Protein AF-A0A8S9DXD3-F1 (afdb_monomer_lite)

Structure (mmCIF, N/CA/C/O backbone):
data_AF-A0A8S9DXD3-F1
#
_entry.id   AF-A0A8S9DXD3-F1
#
loop_
_atom_site.group_PDB
_atom_site.id
_atom_site.type_symbol
_atom_site.label_atom_id
_atom_site.label_alt_id
_atom_site.label_comp_id
_atom_site.label_asym_id
_atom_site.label_entity_id
_atom_site.label_seq_id
_atom_site.pdbx_PDB_ins_code
_atom_site.Cartn_x
_atom_site.Cartn_y
_atom_site.Cartn_z
_atom_site.occupancy
_atom_site.B_iso_or_equiv
_atom_site.auth_seq_id
_atom_site.auth_comp_id
_atom_site.auth_asym_id
_atom_site.auth_atom_id
_atom_site.pdbx_PDB_model_num
ATOM 1 N N . MET A 1 1 ? 7.524 -15.048 92.261 1.00 51.75 1 MET A N 1
ATOM 2 C CA . MET A 1 1 ? 7.148 -14.151 91.149 1.00 51.75 1 MET A CA 1
ATOM 3 C C . MET A 1 1 ? 7.762 -14.707 89.877 1.00 51.75 1 MET A C 1
ATOM 5 O O . MET A 1 1 ? 8.975 -14.669 89.745 1.00 51.75 1 MET A O 1
ATOM 9 N N . GLN A 1 2 ? 6.958 -15.315 89.004 1.00 45.78 2 GLN A N 1
ATOM 10 C CA . GLN A 1 2 ? 7.392 -15.750 87.673 1.00 45.78 2 GLN A CA 1
ATOM 11 C C . GLN A 1 2 ? 6.559 -14.983 86.640 1.00 45.78 2 GLN A C 1
ATOM 13 O O . GLN A 1 2 ? 5.336 -15.120 86.670 1.00 45.78 2 GLN A O 1
ATOM 18 N N . PRO A 1 3 ? 7.174 -14.198 85.741 1.00 54.78 3 PRO A N 1
ATOM 19 C CA . PRO A 1 3 ? 6.483 -13.656 84.588 1.00 54.78 3 PRO A CA 1
ATOM 20 C C . PRO A 1 3 ? 6.493 -14.740 83.504 1.00 54.78 3 PRO A C 1
ATOM 22 O O . PRO A 1 3 ? 7.504 -14.990 82.855 1.00 54.78 3 PRO A O 1
ATOM 25 N N . LYS A 1 4 ? 5.380 -15.454 83.354 1.00 55.44 4 LYS A N 1
ATOM 26 C CA . LYS A 1 4 ? 5.141 -16.376 82.238 1.00 55.44 4 LYS A CA 1
ATOM 27 C C . LYS A 1 4 ? 3.816 -15.979 81.605 1.00 55.44 4 LYS A C 1
ATOM 29 O O . LYS A 1 4 ? 2.784 -16.487 82.018 1.00 55.44 4 LYS A O 1
ATOM 34 N N . ASN A 1 5 ? 3.852 -15.024 80.676 1.00 56.75 5 ASN A N 1
ATOM 35 C CA . ASN A 1 5 ? 2.834 -14.940 79.621 1.00 56.75 5 ASN A CA 1
ATOM 36 C C . ASN A 1 5 ? 3.182 -13.992 78.462 1.00 56.75 5 ASN A C 1
ATOM 38 O O . ASN A 1 5 ? 2.633 -14.166 77.387 1.00 56.75 5 ASN A O 1
ATOM 42 N N . GLU A 1 6 ? 4.140 -13.070 78.598 1.00 57.06 6 GLU A N 1
ATOM 43 C CA . GLU A 1 6 ? 4.429 -12.098 77.520 1.00 57.06 6 GLU A CA 1
ATOM 44 C C . GLU A 1 6 ? 5.119 -12.684 76.271 1.00 57.06 6 GLU A C 1
ATOM 46 O O . GLU A 1 6 ? 5.098 -12.070 75.205 1.00 57.06 6 GLU A O 1
ATOM 51 N N . GLN A 1 7 ? 5.730 -13.872 76.351 1.00 55.69 7 GLN A N 1
ATOM 52 C CA . GLN A 1 7 ? 6.388 -14.477 75.183 1.00 55.69 7 GLN A CA 1
ATOM 53 C C . GLN A 1 7 ? 5.406 -15.093 74.177 1.00 55.69 7 GLN A C 1
ATOM 55 O O . GLN A 1 7 ? 5.729 -15.151 72.994 1.00 55.69 7 GLN A O 1
ATOM 60 N N . ASN A 1 8 ? 4.214 -15.510 74.614 1.00 56.44 8 ASN A N 1
ATOM 61 C CA . ASN A 1 8 ? 3.270 -16.230 73.755 1.00 56.44 8 ASN A CA 1
ATOM 62 C C . ASN A 1 8 ? 2.469 -15.271 72.850 1.00 56.44 8 ASN A C 1
ATOM 64 O O . ASN A 1 8 ? 2.203 -15.574 71.690 1.00 56.44 8 ASN A O 1
ATOM 68 N N . ASP A 1 9 ? 2.173 -14.064 73.339 1.00 58.53 9 ASP A N 1
ATOM 69 C CA . ASP A 1 9 ? 1.383 -13.069 72.599 1.00 58.53 9 ASP A CA 1
ATOM 70 C C . ASP A 1 9 ? 2.174 -12.419 71.444 1.00 58.53 9 ASP A C 1
ATOM 72 O O . ASP A 1 9 ? 1.601 -11.994 70.436 1.00 58.53 9 ASP A O 1
ATOM 76 N N . ASN A 1 10 ? 3.507 -12.382 71.549 1.00 59.25 10 ASN A N 1
ATOM 77 C CA . ASN A 1 10 ? 4.386 -11.838 70.510 1.00 59.25 10 ASN A CA 1
ATOM 78 C C . ASN A 1 10 ? 4.570 -12.795 69.318 1.00 59.25 10 ASN A C 1
ATOM 80 O O . ASN A 1 10 ? 4.656 -12.338 68.176 1.00 59.25 10 ASN A O 1
ATOM 84 N N . GLU A 1 11 ? 4.584 -14.113 69.546 1.00 60.53 11 GLU A N 1
ATOM 85 C CA . GLU A 1 11 ? 4.647 -15.105 68.460 1.00 60.53 11 GLU A CA 1
ATOM 86 C C . GLU A 1 11 ? 3.338 -15.170 67.662 1.00 60.53 11 GLU A C 1
ATOM 88 O O . GLU A 1 11 ? 3.366 -15.217 66.428 1.00 60.53 11 GLU A O 1
ATOM 93 N N . VAL A 1 12 ? 2.189 -15.087 68.343 1.00 61.25 12 VAL A N 1
ATOM 94 C CA . VAL A 1 12 ? 0.868 -15.100 67.693 1.00 61.25 12 VAL A CA 1
ATOM 95 C C . VAL A 1 12 ? 0.680 -13.862 66.805 1.00 61.25 12 VAL A C 1
ATOM 97 O O . VAL A 1 12 ? 0.290 -13.989 65.642 1.00 61.25 12 VAL A O 1
ATOM 100 N N . ASN A 1 13 ? 1.055 -12.672 67.287 1.00 62.19 13 ASN A N 1
ATOM 101 C CA . ASN A 1 13 ? 0.988 -11.436 66.495 1.00 62.19 13 ASN A CA 1
ATOM 102 C C . ASN A 1 13 ? 1.958 -11.422 65.299 1.00 62.19 13 ASN A C 1
ATOM 104 O O . ASN A 1 13 ? 1.650 -10.858 64.246 1.00 62.19 13 ASN A O 1
ATOM 108 N N . ALA A 1 14 ? 3.128 -12.059 65.411 1.00 66.31 14 ALA A N 1
ATOM 109 C CA . ALA A 1 14 ? 4.066 -12.174 64.293 1.00 66.31 14 ALA A CA 1
ATOM 110 C C . ALA A 1 14 ? 3.542 -13.096 63.172 1.00 66.31 14 ALA A C 1
ATOM 112 O O . ALA A 1 14 ? 3.780 -12.822 61.991 1.00 66.31 14 ALA A O 1
ATOM 113 N N . GLY A 1 15 ? 2.812 -14.162 63.523 1.00 68.56 15 GLY A N 1
ATOM 114 C CA . GLY A 1 15 ? 2.179 -15.076 62.567 1.00 68.56 15 GLY A CA 1
ATOM 115 C C . GLY A 1 15 ? 1.041 -14.428 61.773 1.00 68.56 15 GLY A C 1
ATOM 116 O O . GLY A 1 15 ? 0.997 -14.556 60.547 1.00 68.56 15 GLY A O 1
ATOM 117 N N . ILE A 1 16 ? 0.178 -13.663 62.451 1.00 73.81 16 ILE A N 1
ATOM 118 C CA . ILE A 1 16 ? -0.952 -12.946 61.832 1.00 73.81 16 ILE A CA 1
ATOM 119 C C . ILE A 1 16 ? -0.445 -11.923 60.799 1.00 73.81 16 ILE A C 1
ATOM 121 O O . ILE A 1 16 ? -0.876 -11.943 59.646 1.00 73.81 16 ILE A O 1
ATOM 125 N N . ASN A 1 17 ? 0.590 -11.148 61.144 1.00 82.88 17 ASN A N 1
ATOM 126 C CA . ASN A 1 17 ? 1.221 -10.177 60.239 1.00 82.88 17 ASN A CA 1
ATOM 127 C C . ASN A 1 17 ? 1.833 -10.798 58.966 1.00 82.88 17 ASN A C 1
ATOM 129 O O . ASN A 1 17 ? 1.987 -10.117 57.949 1.00 82.88 17 ASN A O 1
ATOM 133 N N . ARG A 1 18 ? 2.240 -12.076 58.998 1.00 85.38 18 ARG A N 1
ATOM 134 C CA . ARG A 1 18 ? 2.764 -12.773 57.808 1.00 85.38 18 ARG A CA 1
ATOM 135 C C . ARG A 1 18 ? 1.642 -13.209 56.874 1.00 85.38 18 ARG A C 1
ATOM 137 O O . ARG A 1 18 ? 1.774 -13.028 55.666 1.00 85.38 18 ARG A O 1
ATOM 144 N N . ILE A 1 19 ? 0.550 -13.744 57.420 1.00 91.00 19 ILE A N 1
ATOM 145 C CA . ILE A 1 19 ? -0.610 -14.183 56.633 1.00 91.00 19 ILE A CA 1
ATOM 146 C C . ILE A 1 19 ? -1.273 -12.980 55.952 1.00 91.00 19 ILE A C 1
ATOM 148 O O . ILE A 1 19 ? -1.542 -13.039 54.755 1.00 91.00 19 ILE A O 1
ATOM 152 N N . GLU A 1 20 ? -1.444 -11.863 56.663 1.00 91.31 20 GLU A N 1
ATOM 153 C CA . GLU A 1 20 ? -2.006 -10.629 56.097 1.00 91.31 20 GLU A CA 1
ATOM 154 C C . GLU A 1 20 ? -1.190 -10.097 54.914 1.00 91.31 20 GLU A C 1
ATOM 156 O O . GLU A 1 20 ? -1.753 -9.753 53.876 1.00 91.31 20 GLU A O 1
ATOM 161 N N . LYS A 1 21 ? 0.145 -10.090 55.016 1.00 91.12 21 LYS A N 1
ATOM 162 C CA . LYS A 1 21 ? 1.022 -9.656 53.916 1.00 91.12 21 LYS A CA 1
ATOM 163 C C . LYS A 1 21 ? 0.943 -10.579 52.703 1.00 91.12 21 LYS A C 1
ATOM 165 O O . LYS A 1 21 ? 0.962 -10.090 51.576 1.00 91.12 21 LYS A O 1
ATOM 170 N N . VAL A 1 22 ? 0.843 -11.892 52.919 1.00 94.50 22 VAL A N 1
ATOM 171 C CA . VAL A 1 22 ? 0.665 -12.868 51.831 1.00 94.50 22 VAL A CA 1
ATOM 172 C C . VAL A 1 22 ? -0.690 -12.676 51.153 1.00 94.50 22 VAL A C 1
ATOM 174 O O . VAL A 1 22 ? -0.750 -12.648 49.928 1.00 94.50 22 VAL A O 1
ATOM 177 N N . LEU A 1 23 ? -1.763 -12.480 51.923 1.00 95.06 23 LEU A N 1
ATOM 178 C CA . LEU A 1 23 ? -3.097 -12.209 51.381 1.00 95.06 23 LEU A CA 1
ATOM 179 C C . LEU A 1 23 ? -3.137 -10.894 50.598 1.00 95.06 23 LEU A C 1
ATOM 181 O O . LEU A 1 23 ? -3.677 -10.868 49.495 1.00 95.06 23 LEU A O 1
ATOM 185 N N . LEU A 1 24 ? -2.519 -9.829 51.116 1.00 95.50 24 LEU A N 1
ATOM 186 C CA . LEU A 1 24 ? -2.420 -8.549 50.414 1.00 95.50 24 LEU A CA 1
ATOM 187 C C . LEU A 1 24 ? -1.640 -8.694 49.102 1.00 95.50 24 LEU A C 1
ATOM 189 O O . LEU A 1 24 ? -2.078 -8.198 48.069 1.00 95.50 24 LEU A O 1
ATOM 193 N N . PHE A 1 25 ? -0.512 -9.409 49.125 1.00 96.62 25 PHE A N 1
ATOM 194 C CA . PHE A 1 25 ? 0.269 -9.687 47.923 1.00 96.62 25 PHE A CA 1
ATOM 195 C C . PHE A 1 25 ? -0.541 -10.476 46.886 1.00 96.62 25 PHE A C 1
ATOM 197 O O . PHE A 1 25 ? -0.577 -10.091 45.719 1.00 96.62 25 PHE A O 1
ATOM 204 N N . LEU A 1 26 ? -1.230 -11.542 47.308 1.00 96.94 26 LEU A N 1
ATOM 205 C CA . LEU A 1 26 ? -2.090 -12.338 46.429 1.00 96.94 26 LEU A CA 1
ATOM 206 C C . LEU A 1 26 ? -3.239 -11.507 45.851 1.00 96.94 26 LEU A C 1
ATOM 208 O O . LEU A 1 26 ? -3.561 -11.659 44.677 1.00 96.94 26 LEU A O 1
ATOM 212 N N . LEU A 1 27 ? -3.825 -10.604 46.638 1.00 97.06 27 LEU A N 1
ATOM 213 C CA . LEU A 1 27 ? -4.900 -9.724 46.189 1.00 97.06 27 LEU A CA 1
ATOM 214 C C . LEU A 1 27 ? -4.410 -8.704 45.153 1.00 97.06 27 LEU A C 1
ATOM 216 O O . LEU A 1 27 ? -5.071 -8.504 44.136 1.00 97.06 27 LEU A O 1
ATOM 220 N N . VAL A 1 28 ? -3.232 -8.109 45.362 1.00 97.19 28 VAL A N 1
ATOM 221 C CA . VAL A 1 28 ? -2.596 -7.214 44.380 1.00 97.19 28 VAL A CA 1
ATOM 222 C C . VAL A 1 28 ? -2.246 -7.968 43.098 1.00 97.19 28 VAL A C 1
ATOM 224 O O . VAL A 1 28 ? -2.512 -7.474 42.004 1.00 97.19 28 VAL A O 1
ATOM 227 N N . LEU A 1 29 ? -1.697 -9.180 43.218 1.00 97.38 29 LEU A N 1
ATOM 228 C CA . LEU A 1 29 ? -1.381 -10.025 42.070 1.00 97.38 29 LEU A CA 1
ATOM 229 C C . LEU A 1 29 ? -2.645 -10.378 41.277 1.00 97.38 29 LEU A C 1
ATOM 231 O O . LEU A 1 29 ? -2.656 -10.250 40.056 1.00 97.38 29 LEU A O 1
ATOM 235 N N . LEU A 1 30 ? -3.721 -10.769 41.965 1.00 97.00 30 LEU A N 1
ATOM 236 C CA . LEU A 1 30 ? -5.008 -11.070 41.344 1.00 97.00 30 LEU A CA 1
ATOM 237 C C . LEU A 1 30 ? -5.571 -9.843 40.616 1.00 97.00 30 LEU A C 1
ATOM 239 O O . LEU A 1 30 ? -6.007 -9.965 39.475 1.00 97.00 30 LEU A O 1
ATOM 243 N N . ALA A 1 31 ? -5.522 -8.662 41.239 1.00 96.44 31 ALA A N 1
ATOM 244 C CA . ALA A 1 31 ? -5.975 -7.417 40.624 1.00 96.44 31 ALA A CA 1
ATOM 245 C C . ALA A 1 31 ? -5.172 -7.070 39.357 1.00 96.44 31 ALA A C 1
ATOM 247 O O . ALA A 1 31 ? -5.759 -6.668 38.355 1.00 96.44 31 ALA A O 1
ATOM 248 N N . LEU A 1 32 ? -3.852 -7.280 39.370 1.00 97.12 32 LEU A N 1
ATOM 249 C CA . LEU A 1 32 ? -2.985 -7.102 38.200 1.00 97.12 32 LEU A CA 1
ATOM 250 C C . LEU A 1 32 ? -3.330 -8.075 37.071 1.00 97.12 32 LEU A C 1
ATOM 252 O O . LEU A 1 32 ? -3.452 -7.657 35.923 1.00 97.12 32 LEU A O 1
ATOM 256 N N . VAL A 1 33 ? -3.522 -9.357 37.389 1.00 96.88 33 VAL A N 1
ATOM 257 C CA . VAL A 1 33 ? -3.938 -10.361 36.399 1.00 96.88 33 VAL A CA 1
ATOM 258 C C . VAL A 1 33 ? -5.287 -9.979 35.796 1.00 96.88 33 VAL A C 1
ATOM 260 O O . VAL A 1 33 ? -5.446 -10.015 34.579 1.00 96.88 33 VAL A O 1
ATOM 263 N N . LEU A 1 34 ? -6.239 -9.554 36.625 1.00 96.06 34 LEU A N 1
ATOM 264 C CA . LEU A 1 34 ? -7.568 -9.154 36.172 1.00 96.06 34 LEU A CA 1
ATOM 265 C C . LEU A 1 34 ? -7.508 -7.906 35.279 1.00 96.06 34 LEU A C 1
ATOM 267 O O . LEU A 1 34 ? -8.173 -7.864 34.248 1.00 96.06 34 LEU A O 1
ATOM 271 N N . LEU A 1 35 ? -6.651 -6.935 35.610 1.00 94.62 35 LEU A N 1
ATOM 272 C CA . LEU A 1 35 ? -6.386 -5.765 34.770 1.00 94.62 35 LEU A CA 1
ATOM 273 C C . LEU A 1 35 ? -5.791 -6.163 33.411 1.00 94.62 35 LEU A C 1
ATOM 275 O O . LEU A 1 35 ? -6.249 -5.672 32.382 1.00 94.62 35 LEU A O 1
ATOM 279 N N . ILE A 1 36 ? -4.813 -7.073 33.390 1.00 93.75 36 ILE A N 1
ATOM 280 C CA . ILE A 1 36 ? -4.207 -7.579 32.149 1.00 93.75 36 ILE A CA 1
ATOM 281 C C . ILE A 1 36 ? -5.256 -8.285 31.286 1.00 93.75 36 ILE A C 1
ATOM 283 O O . ILE A 1 36 ? -5.318 -8.038 30.084 1.00 93.75 36 ILE A O 1
ATOM 287 N N . VAL A 1 37 ? -6.110 -9.119 31.886 1.00 93.00 37 VAL A N 1
ATOM 288 C CA . VAL A 1 37 ? -7.200 -9.800 31.171 1.00 93.00 37 VAL A CA 1
ATOM 289 C C . VAL A 1 37 ? -8.189 -8.786 30.596 1.00 93.00 37 VAL A C 1
ATOM 291 O O . VAL A 1 37 ? -8.553 -8.907 29.431 1.00 93.00 37 VAL A O 1
ATOM 294 N N . ILE A 1 38 ? -8.578 -7.755 31.357 1.00 91.38 38 ILE A N 1
ATOM 295 C CA . ILE A 1 38 ? -9.456 -6.685 30.859 1.00 91.38 38 ILE A CA 1
ATOM 296 C C . ILE A 1 38 ? -8.809 -5.951 29.681 1.00 91.38 38 ILE A C 1
ATOM 298 O O . ILE A 1 38 ? -9.480 -5.736 28.673 1.00 91.38 38 ILE A O 1
ATOM 302 N N . ILE A 1 39 ? -7.525 -5.594 29.774 1.00 88.06 39 ILE A N 1
ATOM 303 C CA . ILE A 1 39 ? -6.802 -4.933 28.677 1.00 88.06 39 ILE A CA 1
ATOM 304 C C . ILE A 1 39 ? -6.768 -5.836 27.443 1.00 88.06 39 ILE A C 1
ATOM 306 O O . ILE A 1 39 ? -7.061 -5.375 26.347 1.00 88.06 39 ILE A O 1
ATOM 310 N N . PHE A 1 40 ? -6.467 -7.124 27.615 1.00 87.44 40 PHE A N 1
ATOM 311 C CA . PHE A 1 40 ? -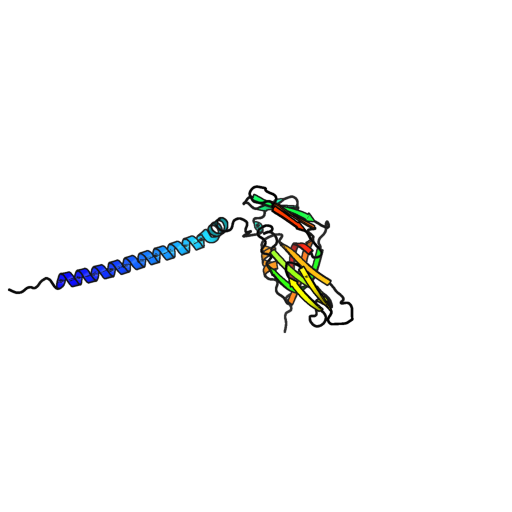6.399 -8.075 26.510 1.00 87.44 40 PHE A CA 1
ATOM 312 C C . PHE A 1 40 ? -7.766 -8.287 25.845 1.00 87.44 40 PHE A C 1
ATOM 314 O O . PHE A 1 40 ? -7.868 -8.263 24.622 1.00 87.44 40 PHE A O 1
ATOM 321 N N . MET A 1 41 ? -8.831 -8.432 26.639 1.00 83.38 41 MET A N 1
ATOM 322 C CA . MET A 1 41 ? -10.196 -8.610 26.134 1.00 83.38 41 MET A CA 1
ATOM 323 C C . MET A 1 41 ? -10.739 -7.370 25.421 1.00 83.38 41 MET A C 1
ATOM 325 O O . MET A 1 41 ? -11.522 -7.502 24.487 1.00 83.38 41 MET A O 1
ATOM 329 N N . ASN A 1 42 ? -10.339 -6.174 25.856 1.00 84.19 42 ASN A N 1
ATOM 330 C CA . ASN A 1 42 ? -10.829 -4.906 25.312 1.00 84.19 42 ASN A CA 1
ATOM 331 C C . ASN A 1 42 ? -9.786 -4.197 24.438 1.00 84.19 42 ASN A C 1
ATOM 333 O O . ASN A 1 42 ? -9.919 -3.000 24.187 1.00 84.19 42 ASN A O 1
ATOM 337 N N . ASN A 1 43 ? -8.754 -4.910 23.978 1.00 80.06 43 ASN A N 1
ATOM 338 C CA . ASN A 1 43 ? -7.607 -4.322 23.287 1.00 80.06 43 ASN A CA 1
ATOM 339 C C . ASN A 1 43 ? -8.035 -3.471 22.081 1.00 80.06 43 ASN A C 1
ATOM 341 O O . ASN A 1 43 ? -7.612 -2.327 21.956 1.00 80.06 43 ASN A O 1
ATOM 345 N N . GLU A 1 44 ? -8.957 -3.976 21.260 1.00 71.56 44 GLU A N 1
ATOM 346 C CA . GLU A 1 44 ? -9.493 -3.252 20.098 1.00 71.56 44 GLU A CA 1
ATOM 347 C C . GLU A 1 44 ? -10.201 -1.945 20.490 1.00 71.56 44 GLU A C 1
ATOM 349 O O . GLU A 1 44 ? -9.953 -0.894 19.901 1.00 71.56 44 GLU A O 1
ATOM 354 N N . GLN A 1 45 ? -11.045 -1.966 21.527 1.00 74.00 45 GLN A N 1
ATOM 355 C CA . GLN A 1 45 ? -11.768 -0.770 21.983 1.00 74.00 45 GLN A CA 1
ATOM 356 C C . GLN A 1 45 ? -10.828 0.260 22.626 1.00 74.00 45 GLN A C 1
ATOM 358 O O . GLN A 1 45 ? -10.960 1.465 22.394 1.00 74.00 45 GLN A O 1
ATOM 363 N N . ILE A 1 46 ? -9.853 -0.210 23.411 1.00 73.06 46 ILE A N 1
ATOM 364 C CA . ILE A 1 46 ? -8.833 0.638 24.035 1.00 73.06 46 ILE A CA 1
ATOM 365 C C . ILE A 1 46 ? -7.981 1.300 22.952 1.00 73.06 46 ILE A C 1
ATOM 367 O O . ILE A 1 46 ? -7.786 2.515 22.987 1.00 73.06 46 ILE A O 1
ATOM 371 N N . LEU A 1 47 ? -7.527 0.535 21.957 1.00 69.06 47 LEU A N 1
ATOM 372 C CA . LEU A 1 47 ? -6.747 1.070 20.849 1.00 69.06 47 LEU A CA 1
ATOM 373 C C . LEU A 1 47 ? -7.556 2.095 20.049 1.00 69.06 47 LEU A C 1
ATOM 375 O O . LEU A 1 47 ? -7.016 3.166 19.783 1.00 69.06 47 LEU A O 1
ATOM 379 N N . ARG A 1 48 ? -8.831 1.824 19.723 1.00 68.12 48 ARG A N 1
ATOM 380 C CA . ARG A 1 48 ? -9.706 2.773 19.000 1.00 68.12 48 ARG A CA 1
ATOM 381 C C . ARG A 1 48 ? -9.844 4.105 19.730 1.00 68.12 48 ARG A C 1
ATOM 383 O O . ARG A 1 48 ? -9.881 5.157 19.099 1.00 68.12 48 ARG A O 1
ATOM 390 N N . THR A 1 49 ? -9.897 4.055 21.060 1.00 71.19 49 THR A N 1
ATOM 391 C CA . THR A 1 49 ? -10.005 5.249 21.909 1.00 71.19 49 THR A CA 1
ATOM 392 C C . THR A 1 49 ? -8.686 6.022 21.975 1.00 71.19 49 THR A C 1
ATOM 394 O O . THR A 1 49 ? -8.688 7.250 21.976 1.00 71.19 49 THR A O 1
ATOM 397 N N . LEU A 1 50 ? -7.552 5.317 22.030 1.00 69.56 50 LEU A N 1
ATOM 398 C CA . LEU A 1 50 ? -6.223 5.926 22.140 1.00 69.56 50 LEU A CA 1
ATOM 399 C C . LEU A 1 50 ? -5.671 6.433 20.799 1.00 69.56 50 LEU A C 1
ATOM 401 O O . LEU A 1 50 ? -4.875 7.370 20.790 1.00 69.56 50 LEU A O 1
ATOM 405 N N . PHE A 1 51 ? -6.087 5.835 19.681 1.00 68.12 51 PHE A N 1
ATOM 406 C CA . PHE A 1 51 ? -5.594 6.139 18.336 1.00 68.12 51 PHE A CA 1
ATOM 407 C C . PHE A 1 51 ? -6.754 6.370 17.354 1.00 68.12 51 PHE A C 1
ATOM 409 O O . PHE A 1 51 ? -6.944 5.587 16.416 1.00 68.12 51 PHE A O 1
ATOM 416 N N . PRO A 1 52 ? -7.542 7.443 17.548 1.00 64.69 52 PRO A N 1
ATOM 417 C CA . PRO A 1 52 ? -8.608 7.794 16.619 1.00 64.69 52 PRO A CA 1
ATOM 418 C C . PRO A 1 52 ? -8.028 8.021 15.211 1.00 64.69 52 PRO A C 1
ATOM 420 O O . PRO A 1 52 ? -7.059 8.759 15.046 1.00 64.69 52 PRO A O 1
ATOM 423 N N . GLY A 1 53 ? -8.606 7.361 14.201 1.00 66.44 53 GLY A N 1
ATOM 424 C CA . GLY A 1 53 ? -8.186 7.467 12.791 1.00 66.44 53 GLY A CA 1
ATOM 425 C C . GLY A 1 53 ? -7.347 6.299 12.256 1.00 66.44 53 GLY A C 1
ATOM 426 O O . GLY A 1 53 ? -7.026 6.272 11.067 1.00 66.44 53 GLY A O 1
ATOM 427 N N . ARG A 1 54 ? -6.998 5.311 13.093 1.00 75.56 54 ARG A N 1
ATOM 428 C CA . ARG A 1 54 ? -6.336 4.086 12.622 1.00 75.56 54 ARG A CA 1
ATOM 429 C C . ARG A 1 54 ? -7.357 3.107 12.038 1.00 75.56 54 ARG A C 1
ATOM 431 O O . ARG A 1 54 ? -8.385 2.848 12.657 1.00 75.56 54 ARG A O 1
ATOM 438 N N . ILE A 1 55 ? -7.041 2.538 10.877 1.00 83.44 55 ILE A N 1
ATOM 439 C CA . ILE A 1 55 ? -7.784 1.413 10.302 1.00 83.44 55 ILE A CA 1
ATOM 440 C C . ILE A 1 55 ? -7.261 0.131 10.956 1.00 83.44 55 ILE A C 1
ATOM 442 O O . ILE A 1 55 ? -6.072 -0.175 10.849 1.00 83.44 55 ILE A O 1
ATOM 446 N N . TYR A 1 56 ? -8.132 -0.587 11.669 1.00 82.19 56 TYR A N 1
ATOM 447 C CA . TYR A 1 56 ? -7.799 -1.877 12.292 1.00 82.19 56 TYR A CA 1
ATOM 448 C C . TYR A 1 56 ? -7.966 -3.027 11.306 1.00 82.19 56 TYR A C 1
ATOM 450 O O . TYR A 1 56 ? -7.127 -3.923 11.254 1.00 82.19 56 TYR A O 1
ATOM 458 N N . SER A 1 57 ? -9.026 -2.955 10.503 1.00 91.56 57 SER A N 1
ATOM 459 C CA . SER A 1 57 ? -9.300 -3.860 9.398 1.00 91.56 57 SER A CA 1
ATOM 460 C C . SER A 1 57 ? -9.834 -3.065 8.215 1.00 91.56 57 SER A C 1
ATOM 462 O O . SER A 1 57 ? -10.727 -2.231 8.369 1.00 91.56 57 SER A O 1
ATOM 464 N N . PHE A 1 58 ? -9.307 -3.336 7.023 1.00 94.44 58 PHE A N 1
ATOM 465 C CA . PHE A 1 58 ? -9.818 -2.739 5.788 1.00 94.44 58 PHE A CA 1
ATOM 466 C C . PHE A 1 58 ? -11.218 -3.251 5.407 1.00 94.44 58 PHE A C 1
ATOM 468 O O . PHE A 1 58 ? -11.884 -2.635 4.580 1.00 94.44 58 PHE A O 1
ATOM 475 N N . ASP A 1 59 ? -11.713 -4.305 6.060 1.00 94.56 59 ASP A N 1
ATOM 476 C CA . ASP A 1 59 ? -13.096 -4.772 5.895 1.00 94.56 59 ASP A CA 1
ATOM 477 C C . ASP A 1 59 ? -14.122 -3.847 6.582 1.00 94.56 59 ASP A C 1
ATOM 479 O O . ASP A 1 59 ? -15.320 -3.959 6.337 1.00 94.56 59 ASP A O 1
ATOM 483 N N . GLU A 1 60 ? -13.668 -2.917 7.431 1.00 90.88 60 GLU A N 1
ATOM 484 C CA . GLU A 1 60 ? -14.518 -1.921 8.107 1.00 90.88 60 GLU A CA 1
ATOM 485 C C . GLU A 1 60 ? -14.782 -0.678 7.244 1.00 90.88 60 GLU A C 1
ATOM 487 O O . GLU A 1 60 ? -15.515 0.226 7.649 1.00 90.88 60 GLU A O 1
ATOM 492 N N . MET A 1 61 ? -14.178 -0.604 6.055 1.00 94.75 61 MET A N 1
ATOM 493 C CA . MET A 1 61 ? -14.403 0.499 5.132 1.00 94.75 61 MET A CA 1
ATOM 494 C C . MET A 1 61 ? -15.827 0.456 4.575 1.00 94.75 61 MET A C 1
ATOM 496 O O . MET A 1 61 ? -16.245 -0.497 3.918 1.00 94.75 61 MET A O 1
ATOM 500 N N . ILE A 1 62 ? -16.558 1.548 4.762 1.00 96.06 62 ILE A N 1
ATOM 501 C CA . ILE A 1 62 ? -17.838 1.790 4.108 1.00 96.06 62 ILE A CA 1
ATOM 502 C C . ILE A 1 62 ? -17.532 2.344 2.719 1.00 96.06 62 ILE A C 1
ATOM 504 O O . ILE A 1 62 ? -17.201 3.518 2.551 1.00 96.06 62 ILE A O 1
ATOM 508 N N . VAL A 1 63 ? -17.615 1.471 1.720 1.00 96.25 63 VAL A N 1
ATOM 509 C CA . VAL A 1 63 ? -17.305 1.798 0.329 1.00 96.25 63 VAL A CA 1
ATOM 510 C C . VAL A 1 63 ? -18.582 2.079 -0.448 1.00 96.25 63 VAL A C 1
ATOM 512 O O . VAL A 1 63 ? -19.511 1.271 -0.463 1.00 96.25 63 VAL A O 1
ATOM 515 N N . THR A 1 64 ? -18.615 3.205 -1.155 1.00 96.19 64 THR A N 1
ATOM 516 C CA . THR A 1 64 ? -19.710 3.550 -2.068 1.00 96.19 64 THR A CA 1
ATOM 517 C C . THR A 1 64 ? -19.169 3.956 -3.436 1.00 96.19 64 THR A C 1
ATOM 519 O O . THR A 1 64 ? -17.972 4.194 -3.606 1.00 96.19 64 THR A O 1
ATOM 522 N N . ASN A 1 65 ? -20.043 3.943 -4.447 1.00 93.94 65 ASN A N 1
ATOM 523 C CA . ASN A 1 65 ? -19.694 4.299 -5.824 1.00 93.94 65 ASN A CA 1
ATOM 524 C C . ASN A 1 65 ? -18.479 3.522 -6.369 1.00 93.94 65 ASN A C 1
ATOM 526 O O . ASN A 1 65 ? -17.648 4.092 -7.057 1.00 93.94 65 ASN A O 1
ATOM 530 N N . GLY A 1 66 ? -18.336 2.232 -6.041 1.00 92.12 66 GLY A N 1
ATOM 531 C CA . GLY A 1 66 ? -17.231 1.407 -6.551 1.00 92.12 66 GLY A CA 1
ATOM 532 C C . GLY A 1 66 ? -15.842 1.923 -6.154 1.00 92.12 66 GLY A C 1
ATOM 533 O O . GLY A 1 66 ? -14.998 2.106 -7.021 1.00 92.12 66 GLY A O 1
ATOM 534 N N . PHE A 1 67 ? -15.616 2.176 -4.860 1.00 95.38 67 PHE A N 1
ATOM 535 C CA . PHE A 1 67 ? -14.373 2.745 -4.309 1.00 95.38 67 PHE A CA 1
ATOM 536 C C . PHE A 1 67 ? -14.084 4.198 -4.695 1.00 95.38 67 PHE A C 1
ATOM 538 O O . PHE A 1 67 ? -13.015 4.699 -4.365 1.00 95.38 67 PHE A O 1
ATOM 545 N N . HIS A 1 68 ? -15.014 4.915 -5.328 1.00 97.25 68 HIS A N 1
ATOM 5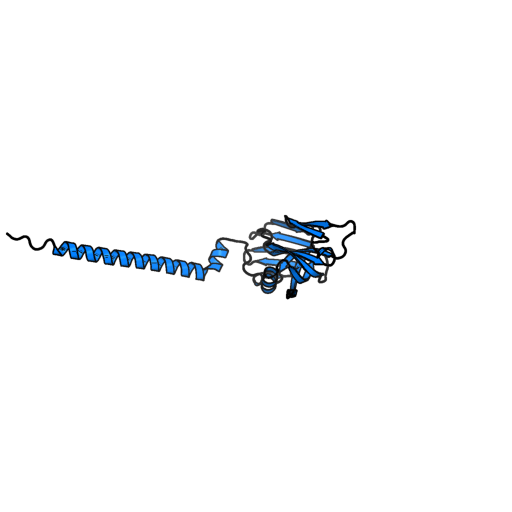46 C CA . HIS A 1 68 ? -14.871 6.364 -5.481 1.00 97.25 68 HIS A CA 1
ATOM 547 C C . HIS A 1 68 ? -15.028 7.115 -4.159 1.00 97.25 68 HIS A C 1
ATOM 549 O O . HIS A 1 68 ? -14.395 8.151 -3.988 1.00 97.25 68 HIS A O 1
ATOM 555 N N . ASP A 1 69 ? -15.816 6.599 -3.216 1.00 97.88 69 ASP A N 1
ATOM 556 C CA . ASP A 1 69 ? -15.947 7.180 -1.883 1.00 97.88 69 ASP A CA 1
ATOM 557 C C . ASP A 1 69 ? -15.738 6.086 -0.822 1.00 97.88 69 ASP A C 1
ATOM 559 O O . ASP A 1 69 ? -16.361 5.019 -0.869 1.00 97.88 69 ASP A O 1
ATOM 563 N N . ILE A 1 70 ? -14.851 6.359 0.133 1.00 97.25 70 ILE A N 1
ATOM 564 C CA . ILE A 1 70 ? -14.486 5.479 1.247 1.00 97.25 70 ILE A CA 1
ATOM 565 C C . ILE A 1 70 ? -14.744 6.236 2.545 1.00 97.25 70 ILE A C 1
ATOM 567 O O . ILE A 1 70 ? -14.301 7.372 2.699 1.00 97.25 70 ILE A O 1
ATOM 571 N N . GLN A 1 71 ? -15.420 5.610 3.501 1.00 95.56 71 GLN A N 1
ATOM 572 C CA . GLN A 1 71 ? -15.686 6.190 4.813 1.00 95.56 71 GLN A CA 1
ATOM 573 C C . GLN A 1 71 ? -15.416 5.170 5.922 1.00 95.56 71 GLN A C 1
ATOM 575 O O . GLN A 1 71 ? -15.648 3.977 5.752 1.00 95.56 71 GLN A O 1
ATOM 580 N N . LEU A 1 72 ? -14.947 5.639 7.075 1.00 92.19 72 LEU A N 1
ATOM 581 C CA . LEU A 1 72 ? -14.853 4.848 8.301 1.00 92.19 72 LEU A CA 1
ATOM 582 C C . LEU A 1 72 ? -15.998 5.192 9.255 1.00 92.19 72 LEU A C 1
ATOM 584 O O . LEU A 1 72 ? -16.545 6.295 9.230 1.00 92.19 72 LEU A O 1
ATOM 588 N N . GLU A 1 73 ? -16.297 4.280 10.180 1.00 89.38 73 GLU A N 1
ATOM 589 C CA . GLU A 1 73 ? -17.303 4.501 11.231 1.00 89.38 73 GLU A CA 1
ATOM 590 C C . GLU A 1 73 ? -17.007 5.730 12.104 1.00 89.38 73 GLU A C 1
ATOM 592 O O . GLU A 1 73 ? -17.919 6.366 12.627 1.00 89.38 73 GLU A O 1
ATOM 597 N N . ASN A 1 74 ? -15.730 6.098 12.241 1.00 86.56 74 ASN A N 1
ATOM 598 C CA . ASN A 1 74 ? -15.306 7.274 13.000 1.00 86.56 74 ASN A CA 1
ATOM 599 C C . ASN A 1 74 ? -15.557 8.612 12.269 1.00 86.56 74 ASN A C 1
ATOM 601 O O . ASN A 1 74 ? -15.216 9.662 12.809 1.00 86.56 74 ASN A O 1
ATOM 605 N N . GLY A 1 75 ? -16.116 8.584 11.055 1.00 91.12 75 GLY A N 1
ATOM 606 C CA . GLY A 1 75 ? -16.433 9.761 10.245 1.00 91.12 75 GLY A CA 1
ATOM 607 C C . GLY A 1 75 ? -15.332 10.200 9.277 1.00 91.12 75 GLY A C 1
ATOM 608 O O . GLY A 1 75 ? -15.617 10.995 8.384 1.00 91.12 75 GLY A O 1
ATOM 609 N N . GLN A 1 76 ? -14.103 9.688 9.402 1.00 93.19 76 GLN A N 1
ATOM 610 C CA . GLN A 1 76 ? -13.039 9.961 8.435 1.00 93.19 76 GLN A CA 1
ATOM 611 C C . GLN A 1 76 ? -13.438 9.420 7.059 1.00 93.19 76 GLN A C 1
ATOM 613 O O . GLN A 1 76 ? -14.017 8.335 6.956 1.00 93.19 76 GLN A O 1
ATOM 618 N N . SER A 1 77 ? -13.150 10.174 6.002 1.00 96.50 77 SER A N 1
ATOM 619 C CA . SER A 1 77 ? -13.532 9.781 4.646 1.00 96.50 77 SER A CA 1
ATOM 620 C C . SER A 1 77 ? -12.528 10.231 3.597 1.00 96.50 77 SER A C 1
ATOM 622 O O . SER A 1 77 ? -11.778 11.191 3.790 1.00 96.50 77 SER A O 1
ATOM 624 N N . TRP A 1 78 ? -12.534 9.523 2.472 1.00 97.69 78 TRP A N 1
ATOM 625 C CA . TRP A 1 78 ? -11.723 9.818 1.306 1.00 97.69 78 TRP A CA 1
ATOM 626 C C . TRP A 1 78 ? -12.529 9.675 0.025 1.00 97.69 78 TRP A C 1
ATOM 628 O O . TRP A 1 78 ? -13.420 8.832 -0.079 1.00 97.69 78 TRP A O 1
ATOM 638 N N . ARG A 1 79 ? -12.162 10.476 -0.973 1.00 98.31 79 ARG A N 1
ATOM 639 C CA . ARG A 1 79 ? -12.694 10.402 -2.330 1.00 98.31 79 ARG A CA 1
ATOM 640 C C . ARG A 1 79 ? -11.567 10.111 -3.298 1.00 98.31 79 ARG A C 1
ATOM 642 O O . ARG A 1 79 ? -10.573 10.836 -3.329 1.00 98.31 79 ARG A O 1
ATOM 649 N N . LEU A 1 80 ? -11.739 9.060 -4.084 1.00 97.44 80 LEU A N 1
ATOM 650 C CA . LEU A 1 80 ? -10.773 8.592 -5.062 1.00 97.44 80 LEU A CA 1
ATOM 651 C C . LEU A 1 80 ? -11.222 9.000 -6.465 1.00 97.44 80 LEU A C 1
ATOM 653 O O . LEU A 1 80 ? -12.387 8.870 -6.854 1.00 97.44 80 LEU A O 1
ATOM 657 N N . SER A 1 81 ? -10.256 9.455 -7.248 1.00 96.81 81 SER A N 1
ATOM 658 C CA . SER A 1 81 ? -10.376 9.603 -8.695 1.00 96.81 81 SER A CA 1
ATOM 659 C C . SER A 1 81 ? -9.318 8.737 -9.362 1.00 96.81 81 SER A C 1
ATOM 661 O O . SER A 1 81 ? -8.194 8.662 -8.868 1.00 96.81 81 SER A O 1
ATOM 663 N N . TYR A 1 82 ? -9.681 8.076 -10.456 1.00 95.50 82 TYR A N 1
ATOM 664 C CA . TYR A 1 82 ? -8.814 7.137 -11.166 1.00 95.50 82 TYR A CA 1
ATOM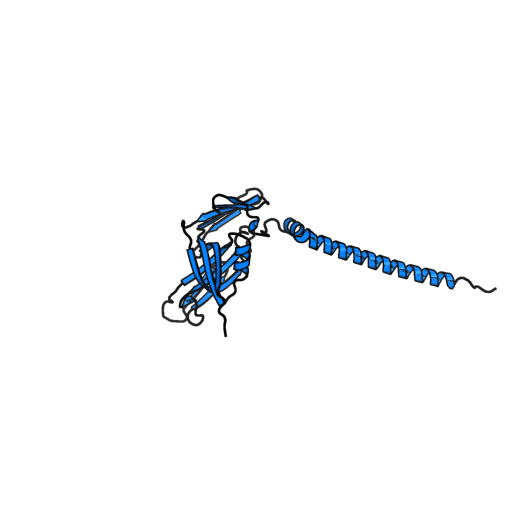 665 C C . TYR A 1 82 ? -8.266 7.767 -12.444 1.00 95.50 82 TYR A C 1
ATOM 667 O O . TYR A 1 82 ? -8.936 8.593 -13.065 1.00 95.50 82 TYR A O 1
ATOM 675 N N . GLU A 1 83 ? -7.055 7.372 -12.832 1.00 89.62 83 GLU A N 1
ATOM 676 C CA . GLU A 1 83 ? -6.430 7.826 -14.083 1.00 89.62 83 GLU A CA 1
ATOM 677 C C . GLU A 1 83 ? -7.116 7.219 -15.310 1.00 89.62 83 GLU A C 1
ATOM 679 O O . GLU A 1 83 ? -7.263 7.864 -16.349 1.00 89.62 83 GLU A O 1
ATOM 684 N N . GLN A 1 84 ? -7.562 5.972 -15.173 1.00 86.75 84 GLN A N 1
ATOM 685 C CA . GLN A 1 84 ? -8.135 5.168 -16.242 1.00 86.75 84 GLN A CA 1
ATOM 686 C C . GLN A 1 84 ? -9.243 4.254 -15.714 1.00 86.75 84 GLN A C 1
ATOM 688 O O . GLN A 1 84 ? -9.389 4.043 -14.512 1.00 86.75 84 GLN A O 1
ATOM 693 N N . SER A 1 85 ? -10.043 3.707 -16.629 1.00 79.75 85 SER A N 1
ATOM 694 C CA . SER A 1 85 ? -11.212 2.879 -16.308 1.00 79.75 85 SER A CA 1
ATOM 695 C C . SER A 1 85 ? -10.949 1.370 -16.422 1.00 79.75 85 SER A C 1
ATOM 697 O O . SER A 1 85 ? -11.877 0.617 -16.722 1.00 79.75 85 SER A O 1
ATOM 699 N N . HIS A 1 86 ? -9.699 0.928 -16.285 1.00 83.19 86 HIS A N 1
ATOM 700 C CA . HIS A 1 86 ? -9.327 -0.483 -16.386 1.00 83.19 86 HIS A CA 1
ATOM 701 C C . HIS A 1 86 ? -8.217 -0.854 -15.403 1.00 83.19 86 HIS A C 1
ATOM 703 O O . HIS A 1 86 ? -7.482 0.011 -14.926 1.00 83.19 86 HIS A O 1
ATOM 709 N N . ASP A 1 87 ? -8.073 -2.158 -15.162 1.00 88.12 87 ASP A N 1
ATOM 710 C CA . ASP A 1 87 ? -7.013 -2.701 -14.317 1.00 88.12 87 ASP A CA 1
ATOM 711 C C . ASP A 1 87 ? -5.619 -2.439 -14.919 1.00 88.12 87 ASP A C 1
ATOM 713 O O . ASP A 1 87 ? -5.406 -2.549 -16.134 1.00 88.12 87 ASP A O 1
ATOM 717 N N . THR A 1 88 ? -4.655 -2.164 -14.047 1.00 93.00 88 THR A N 1
ATOM 718 C CA . THR A 1 88 ? -3.216 -2.142 -14.312 1.00 93.00 88 THR A CA 1
ATOM 719 C C . THR A 1 88 ? -2.569 -3.362 -13.665 1.00 93.00 88 THR A C 1
ATOM 721 O O . THR A 1 88 ? -2.984 -3.817 -12.597 1.00 93.00 88 THR A O 1
ATOM 724 N N . ASN A 1 89 ? -1.532 -3.898 -14.311 1.00 96.38 89 ASN A N 1
ATOM 725 C CA . ASN A 1 89 ? -0.768 -5.038 -13.814 1.00 96.38 89 ASN A CA 1
ATOM 726 C C . ASN A 1 89 ? 0.702 -4.656 -13.640 1.00 96.38 89 ASN A C 1
ATOM 728 O O . ASN A 1 89 ? 1.368 -4.286 -14.606 1.00 96.38 89 ASN A O 1
ATOM 732 N N . PHE A 1 90 ? 1.229 -4.848 -12.435 1.00 97.06 90 PHE A N 1
ATOM 733 C CA . PHE A 1 90 ? 2.638 -4.651 -12.112 1.00 97.06 90 PHE A CA 1
ATOM 734 C C . PHE A 1 90 ? 3.260 -6.003 -11.789 1.00 97.06 90 PHE A C 1
ATOM 736 O O . PHE A 1 90 ? 2.885 -6.639 -10.807 1.00 97.06 90 PHE A O 1
ATOM 743 N N . SER A 1 91 ? 4.185 -6.471 -12.626 1.00 97.62 91 SER A N 1
ATOM 744 C CA . SER A 1 91 ? 4.862 -7.757 -12.426 1.00 97.62 91 SER A CA 1
ATOM 745 C C . SER A 1 91 ? 6.372 -7.591 -12.452 1.00 97.62 91 SER A C 1
ATOM 747 O O . SER A 1 91 ? 6.905 -6.905 -13.324 1.00 97.62 91 SER A O 1
ATOM 749 N N . GLY A 1 92 ? 7.062 -8.220 -11.504 1.00 97.56 92 GLY A N 1
ATOM 750 C CA . GLY A 1 92 ? 8.511 -8.101 -11.394 1.00 97.56 92 GLY A CA 1
ATOM 751 C C . GLY A 1 92 ? 9.067 -8.542 -10.046 1.00 97.56 92 GLY A C 1
ATOM 752 O O . GLY A 1 92 ? 8.375 -9.164 -9.240 1.00 97.56 92 GLY A O 1
ATOM 753 N N . ILE A 1 93 ? 10.335 -8.212 -9.819 1.00 97.94 93 ILE A N 1
ATOM 754 C CA . ILE A 1 93 ? 11.058 -8.455 -8.573 1.00 97.94 93 ILE A CA 1
ATOM 755 C C . ILE A 1 93 ? 10.886 -7.252 -7.647 1.00 97.94 93 ILE A C 1
ATOM 757 O O . ILE A 1 93 ? 11.034 -6.101 -8.059 1.00 97.94 93 ILE A O 1
ATOM 761 N N . VAL A 1 94 ? 10.612 -7.517 -6.375 1.00 98.12 94 VAL A N 1
ATOM 762 C CA . VAL A 1 94 ? 10.514 -6.486 -5.342 1.00 98.12 94 VAL A CA 1
ATOM 763 C C . VAL A 1 94 ? 11.909 -6.041 -4.928 1.00 98.12 94 VAL A C 1
ATOM 765 O O . VAL A 1 94 ? 12.711 -6.827 -4.423 1.00 98.12 94 VAL A O 1
ATOM 768 N N . ARG A 1 95 ? 12.207 -4.758 -5.121 1.00 97.25 95 ARG A N 1
ATOM 769 C CA . ARG A 1 95 ? 13.501 -4.145 -4.774 1.00 97.25 95 ARG A CA 1
ATOM 770 C C . ARG A 1 95 ? 13.449 -3.300 -3.507 1.00 97.25 95 ARG A C 1
ATOM 772 O O . ARG A 1 95 ? 14.496 -3.009 -2.935 1.00 97.25 95 ARG A O 1
ATOM 779 N N . HIS A 1 96 ? 12.253 -2.911 -3.082 1.00 97.88 96 HIS A N 1
ATOM 780 C CA . HIS A 1 96 ? 12.013 -2.179 -1.845 1.00 97.88 96 HIS A CA 1
ATOM 781 C C . HIS A 1 96 ? 10.585 -2.422 -1.374 1.00 97.88 96 HIS A C 1
ATOM 783 O O . HIS A 1 96 ? 9.665 -2.471 -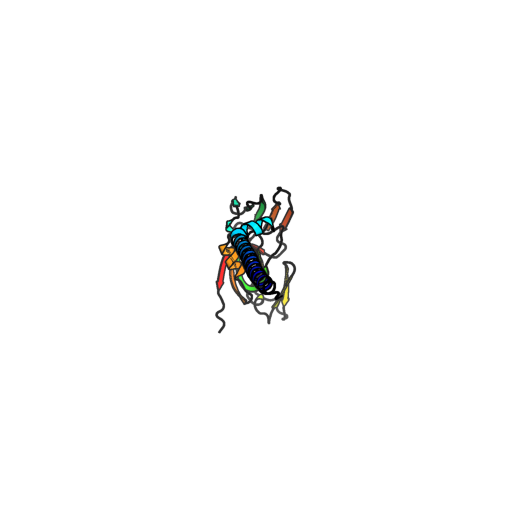2.191 1.00 97.88 96 HIS A O 1
ATOM 789 N N . THR A 1 97 ? 10.394 -2.492 -0.061 1.00 97.88 97 THR A N 1
ATOM 790 C CA . THR A 1 97 ? 9.072 -2.410 0.546 1.00 97.88 97 THR A CA 1
ATOM 791 C C . THR A 1 97 ? 9.133 -1.744 1.918 1.00 97.88 97 THR A C 1
ATOM 793 O O . THR A 1 97 ? 10.021 -2.037 2.721 1.00 97.88 97 THR A O 1
ATOM 796 N N . SER A 1 98 ? 8.200 -0.834 2.194 1.00 97.38 98 SER A N 1
ATOM 797 C CA . SER A 1 98 ? 8.078 -0.158 3.490 1.00 97.38 98 SER A CA 1
ATOM 798 C C . SER A 1 98 ? 6.627 0.219 3.788 1.00 97.38 98 SER A C 1
ATOM 800 O O . SER A 1 98 ? 5.866 0.463 2.854 1.00 97.38 98 SER A O 1
ATOM 802 N N . PRO A 1 99 ? 6.211 0.266 5.066 1.00 96.50 99 PRO A N 1
ATOM 803 C CA . PRO A 1 99 ? 4.895 0.785 5.423 1.00 96.50 99 PRO A CA 1
ATOM 804 C C . PRO A 1 99 ? 4.778 2.284 5.101 1.00 96.50 99 PRO A C 1
ATOM 806 O O . PRO A 1 99 ? 5.765 3.017 5.177 1.00 96.50 99 PRO A O 1
ATOM 809 N N . ILE A 1 100 ? 3.564 2.726 4.772 1.00 94.06 100 ILE A N 1
ATOM 810 C CA . ILE A 1 100 ? 3.178 4.139 4.708 1.00 94.06 100 ILE A CA 1
ATOM 811 C C . ILE A 1 100 ? 2.434 4.454 6.006 1.00 94.06 100 ILE A C 1
ATOM 813 O O . ILE A 1 100 ? 1.397 3.866 6.293 1.00 94.06 100 ILE A O 1
ATOM 817 N N . GLU A 1 101 ? 2.964 5.379 6.802 1.00 88.44 101 GLU A N 1
ATOM 818 C CA . GLU A 1 101 ? 2.361 5.789 8.075 1.00 88.44 101 GLU A CA 1
ATOM 819 C C . GLU A 1 101 ? 1.971 7.267 8.020 1.00 88.44 101 GLU A C 1
ATOM 821 O O . GLU A 1 101 ? 2.620 8.135 8.603 1.00 88.44 101 GLU A O 1
ATOM 826 N N . LEU A 1 102 ? 0.900 7.562 7.280 1.00 88.00 102 LEU A N 1
ATOM 827 C CA . LEU A 1 102 ? 0.355 8.912 7.145 1.00 88.00 102 LEU A CA 1
ATOM 828 C C . LEU A 1 102 ? -1.019 8.973 7.804 1.00 88.00 102 LEU A C 1
ATOM 830 O O . LEU A 1 102 ? -1.992 8.437 7.284 1.00 88.00 102 LEU A O 1
ATOM 834 N N . SER A 1 103 ? -1.116 9.655 8.946 1.00 82.50 103 SER A N 1
ATOM 835 C CA . SER A 1 103 ? -2.371 9.754 9.709 1.00 82.50 103 SER A CA 1
ATOM 836 C C . SER A 1 103 ? -3.518 10.390 8.913 1.00 82.50 103 SER A C 1
ATOM 838 O O . SER A 1 103 ? -4.679 10.040 9.110 1.00 82.50 103 SER A O 1
ATOM 840 N N . THR A 1 104 ? -3.204 11.296 7.986 1.00 87.69 104 THR A N 1
ATOM 841 C CA . THR A 1 104 ? -4.179 11.953 7.103 1.00 87.69 104 THR A CA 1
ATOM 842 C C . THR A 1 104 ? -4.672 11.055 5.964 1.00 87.69 104 THR A C 1
ATOM 844 O O . THR A 1 104 ? -5.778 11.251 5.462 1.00 87.69 104 THR A O 1
ATOM 847 N N . PHE A 1 105 ? -3.893 10.043 5.581 1.00 92.88 105 PHE A N 1
ATOM 848 C CA . PHE A 1 105 ? -4.202 9.105 4.501 1.00 92.88 105 PHE A CA 1
ATOM 849 C C . PHE A 1 105 ? -3.977 7.667 4.969 1.00 92.88 105 PHE A C 1
ATOM 851 O O . PHE A 1 105 ? -3.198 6.925 4.379 1.00 92.88 105 PHE A O 1
ATOM 858 N N . SER A 1 106 ? -4.674 7.269 6.037 1.00 92.50 106 SER A N 1
ATOM 859 C CA . SER A 1 106 ? -4.525 5.947 6.663 1.00 92.50 106 SER A CA 1
ATOM 860 C C . SER A 1 106 ? -4.964 4.775 5.776 1.00 92.50 106 SER A C 1
ATOM 862 O O . SER A 1 106 ? -4.650 3.629 6.092 1.00 92.50 106 SER A O 1
ATOM 864 N N . ILE A 1 107 ? -5.639 5.051 4.654 1.00 95.69 107 ILE A N 1
ATOM 865 C CA . ILE A 1 107 ? -5.952 4.059 3.615 1.00 95.69 107 ILE A CA 1
ATOM 866 C C . ILE A 1 107 ? -4.734 3.644 2.774 1.00 95.69 107 ILE A C 1
ATOM 868 O O . ILE A 1 107 ? -4.785 2.606 2.118 1.00 95.69 107 ILE A O 1
ATOM 872 N N . LEU A 1 108 ? -3.647 4.426 2.784 1.00 96.38 108 LEU A N 1
ATOM 873 C CA . LEU A 1 108 ? -2.376 4.050 2.163 1.00 96.38 108 LEU A CA 1
ATOM 874 C C . LEU A 1 108 ? -1.598 3.140 3.112 1.00 96.38 108 LEU A C 1
ATOM 876 O O . LEU A 1 108 ? -1.416 3.481 4.279 1.00 96.38 108 LEU A O 1
ATOM 880 N N . THR A 1 109 ? -1.109 2.000 2.621 1.00 96.75 109 THR A N 1
ATOM 881 C CA . THR A 1 109 ? -0.515 0.976 3.496 1.00 96.75 109 THR A CA 1
ATOM 882 C C . THR A 1 109 ? 0.958 0.723 3.249 1.00 96.75 109 THR A C 1
ATOM 884 O O . THR A 1 10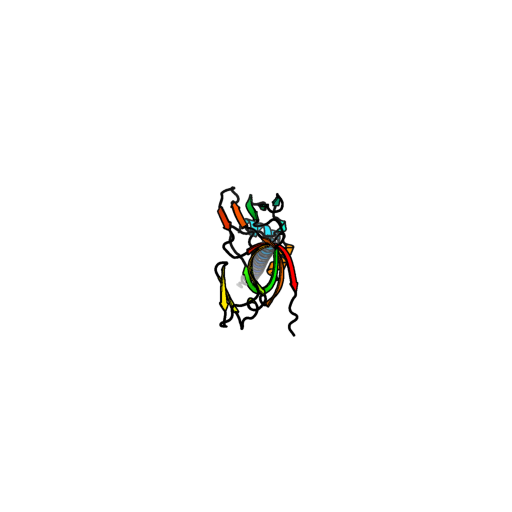9 ? 1.719 0.637 4.215 1.00 96.75 109 THR A O 1
ATOM 887 N N . ARG A 1 110 ? 1.392 0.581 1.991 1.00 97.50 110 ARG A N 1
ATOM 888 C CA . ARG A 1 110 ? 2.792 0.265 1.667 1.00 97.50 110 ARG A CA 1
ATOM 889 C C . ARG A 1 110 ? 3.296 0.966 0.417 1.00 97.50 110 ARG A C 1
ATOM 891 O O . ARG A 1 110 ? 2.566 1.084 -0.567 1.00 97.50 110 ARG A O 1
ATOM 898 N N . ASP A 1 111 ? 4.579 1.305 0.467 1.00 97.88 111 ASP A N 1
ATOM 899 C CA . ASP A 1 111 ? 5.434 1.549 -0.687 1.00 97.88 111 ASP A CA 1
ATOM 900 C C . ASP A 1 111 ? 6.020 0.211 -1.151 1.00 97.88 111 ASP A C 1
ATOM 902 O O . ASP A 1 111 ? 6.589 -0.529 -0.341 1.00 97.88 111 ASP A O 1
ATOM 906 N N . ILE A 1 112 ? 5.913 -0.103 -2.443 1.00 98.44 112 ILE A N 1
ATOM 907 C CA . ILE A 1 112 ? 6.482 -1.320 -3.042 1.00 98.44 112 ILE A CA 1
ATOM 908 C C . ILE A 1 112 ? 7.158 -0.965 -4.364 1.00 98.44 112 ILE A C 1
ATOM 910 O O . ILE A 1 112 ? 6.496 -0.562 -5.313 1.00 98.44 112 ILE A O 1
ATOM 914 N N . LEU A 1 113 ? 8.479 -1.133 -4.447 1.00 98.31 113 LEU A N 1
ATOM 915 C CA . LEU A 1 113 ? 9.224 -0.937 -5.691 1.00 98.31 113 LEU A CA 1
ATOM 916 C C . LEU A 1 113 ? 9.303 -2.257 -6.459 1.00 98.31 113 LEU A C 1
ATOM 918 O O . LEU A 1 113 ? 10.019 -3.171 -6.041 1.00 98.31 113 LEU A O 1
ATOM 922 N N . VAL A 1 114 ? 8.599 -2.337 -7.585 1.00 98.19 114 VAL A N 1
ATOM 923 C CA . VAL A 1 114 ? 8.562 -3.503 -8.476 1.00 98.19 114 VAL A CA 1
ATOM 924 C C . VAL A 1 114 ? 9.394 -3.213 -9.719 1.00 98.19 114 VAL A C 1
ATOM 926 O O . VAL A 1 114 ? 9.163 -2.214 -10.405 1.00 98.19 114 VAL A O 1
ATOM 929 N N . THR A 1 115 ? 10.355 -4.085 -10.030 1.00 98.12 115 THR A N 1
ATOM 930 C CA . THR A 1 115 ? 11.237 -3.915 -11.191 1.00 98.12 115 THR A CA 1
ATOM 931 C C . THR A 1 115 ? 11.307 -5.145 -12.093 1.00 98.12 115 THR A C 1
ATOM 933 O O . THR A 1 115 ? 11.104 -6.275 -11.654 1.00 98.12 115 THR A O 1
ATOM 936 N N . SER A 1 116 ? 11.592 -4.937 -13.378 1.00 98.00 116 SER A N 1
ATOM 937 C CA . SER A 1 116 ? 11.776 -5.998 -14.377 1.00 98.00 116 SER A CA 1
ATOM 938 C C . SER A 1 116 ? 12.943 -5.673 -15.316 1.00 98.00 116 SER A C 1
ATOM 940 O O . SER A 1 116 ? 13.404 -4.531 -15.355 1.00 98.00 116 SER A O 1
ATOM 942 N N . GLY A 1 117 ? 13.425 -6.666 -16.070 1.00 96.88 117 GLY A N 1
ATOM 943 C CA . GLY A 1 117 ? 14.568 -6.494 -16.973 1.00 96.88 117 GLY A CA 1
ATOM 944 C C . GLY A 1 117 ? 15.839 -6.082 -16.225 1.00 96.88 117 GLY A C 1
ATOM 945 O O . GLY A 1 117 ? 16.106 -6.572 -15.126 1.00 96.88 117 GLY A O 1
ATOM 946 N N . ASP A 1 118 ? 16.588 -5.141 -16.789 1.00 97.25 118 ASP A N 1
ATOM 947 C CA . ASP A 1 118 ? 17.834 -4.626 -16.219 1.00 97.25 118 ASP A CA 1
ATOM 948 C C . ASP A 1 118 ? 17.607 -3.903 -14.887 1.00 97.25 118 ASP A C 1
ATOM 950 O O . ASP A 1 118 ? 18.457 -3.953 -13.999 1.00 97.25 118 ASP A O 1
ATOM 954 N N . PHE A 1 119 ? 16.437 -3.279 -14.693 1.00 97.56 119 PHE A N 1
ATOM 955 C CA . PHE A 1 119 ? 16.074 -2.637 -13.421 1.00 97.56 119 PHE A CA 1
ATOM 956 C C . PHE A 1 119 ? 15.941 -3.632 -12.256 1.00 97.56 119 PHE A C 1
ATOM 958 O O . PHE A 1 119 ? 15.895 -3.222 -11.091 1.00 97.56 119 PHE A O 1
ATOM 965 N N . ALA A 1 120 ? 15.848 -4.933 -12.536 1.00 96.81 120 ALA A N 1
ATOM 966 C CA . ALA A 1 120 ? 15.813 -5.975 -11.516 1.00 96.81 120 ALA A CA 1
ATOM 967 C C . ALA A 1 120 ? 17.205 -6.470 -11.094 1.00 96.81 120 ALA A C 1
ATOM 969 O O . ALA A 1 120 ? 17.335 -7.024 -9.997 1.00 96.81 120 ALA A O 1
ATOM 970 N N . ASP A 1 121 ? 18.243 -6.236 -11.903 1.00 95.94 121 ASP A N 1
ATOM 971 C CA . ASP A 1 121 ? 19.603 -6.694 -11.619 1.00 95.94 121 ASP A CA 1
ATOM 972 C C . ASP A 1 121 ? 20.406 -5.633 -10.832 1.00 95.94 121 ASP A C 1
ATOM 974 O O . ASP A 1 121 ? 20.732 -4.572 -11.375 1.00 95.94 121 ASP A O 1
ATOM 978 N N . PRO A 1 122 ? 20.797 -5.902 -9.566 1.00 95.19 122 PRO A N 1
ATOM 979 C CA . PRO A 1 122 ? 21.600 -4.971 -8.767 1.00 95.19 122 PRO A CA 1
ATOM 980 C C . PRO A 1 122 ? 22.990 -4.671 -9.348 1.00 95.19 122 PRO A C 1
ATOM 982 O O . PRO A 1 122 ? 23.607 -3.687 -8.941 1.00 95.19 122 PRO A O 1
ATOM 985 N N . ASN A 1 123 ? 23.501 -5.511 -10.252 1.00 95.75 123 ASN A N 1
ATOM 986 C CA . ASN A 1 123 ? 24.785 -5.301 -10.921 1.00 95.75 123 ASN A CA 1
ATOM 987 C C . ASN A 1 123 ? 24.668 -4.370 -12.135 1.00 95.75 123 ASN A C 1
ATOM 989 O O . ASN A 1 123 ? 25.686 -3.878 -12.621 1.00 95.75 123 ASN A O 1
ATOM 993 N N . LEU A 1 124 ? 23.445 -4.112 -12.611 1.00 96.12 124 LEU A N 1
ATOM 994 C CA . LEU A 1 124 ? 23.165 -3.215 -13.731 1.00 96.12 124 LEU A CA 1
ATOM 995 C C . LEU A 1 124 ? 22.555 -1.896 -13.258 1.00 96.12 124 LEU A C 1
ATOM 997 O O . LEU A 1 124 ? 22.939 -0.838 -13.758 1.00 96.12 124 LEU A O 1
ATOM 1001 N N . VAL A 1 125 ? 21.646 -1.935 -12.279 1.00 97.19 125 VAL A N 1
ATOM 1002 C CA . VAL A 1 125 ? 20.942 -0.751 -11.778 1.00 97.19 125 VAL A CA 1
ATOM 1003 C C . VAL A 1 125 ? 20.903 -0.729 -10.251 1.00 97.19 125 VAL A C 1
ATOM 1005 O O . VAL A 1 125 ? 20.449 -1.661 -9.589 1.00 97.19 125 VAL A O 1
ATOM 1008 N N . THR A 1 126 ? 21.314 0.400 -9.673 1.00 97.12 126 THR A N 1
ATOM 1009 C CA . THR A 1 126 ? 21.091 0.688 -8.250 1.00 97.12 126 THR A CA 1
ATOM 1010 C C . THR A 1 126 ? 19.814 1.493 -8.074 1.00 97.12 126 THR A C 1
ATOM 1012 O O . THR A 1 126 ? 19.625 2.487 -8.776 1.00 97.12 126 THR A O 1
ATOM 1015 N N . THR A 1 127 ? 18.980 1.109 -7.111 1.00 96.75 127 THR A N 1
ATOM 1016 C CA . THR A 1 127 ? 17.715 1.779 -6.778 1.00 96.75 127 THR A CA 1
ATOM 1017 C C . THR A 1 127 ? 17.684 2.177 -5.307 1.00 96.75 127 THR A C 1
ATOM 1019 O O . THR A 1 127 ? 18.207 1.451 -4.462 1.00 96.75 127 THR A O 1
ATOM 1022 N N . SER A 1 128 ? 17.026 3.285 -4.978 1.00 96.19 128 SER A N 1
ATOM 1023 C CA . SER A 1 128 ? 16.705 3.661 -3.598 1.00 96.19 128 SER A CA 1
ATOM 1024 C C . SER A 1 128 ? 15.315 4.279 -3.520 1.00 96.19 128 SER A C 1
ATOM 1026 O O . SER A 1 128 ? 14.849 4.879 -4.485 1.00 96.19 128 SER A O 1
ATOM 1028 N N . VAL A 1 129 ? 14.651 4.129 -2.373 1.00 95.75 129 VAL A N 1
ATOM 1029 C CA . VAL A 1 129 ? 13.356 4.756 -2.085 1.00 95.75 129 VAL A CA 1
ATOM 1030 C C . VAL A 1 129 ? 13.503 5.623 -0.842 1.00 95.75 129 VAL A C 1
ATOM 1032 O O . VAL A 1 129 ? 14.053 5.184 0.167 1.00 95.75 129 VAL A O 1
ATOM 1035 N N . SER A 1 130 ? 13.050 6.870 -0.923 1.00 93.81 130 SER A N 1
ATOM 1036 C CA . SER A 1 130 ? 13.035 7.815 0.192 1.00 93.81 130 SER A CA 1
ATOM 1037 C C . SER A 1 130 ? 11.899 8.812 0.010 1.00 93.81 130 SER A C 1
ATOM 1039 O O . SER A 1 130 ? 11.683 9.302 -1.098 1.00 93.81 130 SER A O 1
ATOM 1041 N N . ASN A 1 131 ? 11.187 9.119 1.098 1.00 91.38 131 ASN A N 1
ATOM 1042 C CA . ASN A 1 131 ? 10.057 10.050 1.102 1.00 91.38 131 ASN A CA 1
ATOM 1043 C C . ASN A 1 131 ? 9.036 9.745 -0.014 1.00 91.38 131 ASN A C 1
ATOM 1045 O O . ASN A 1 131 ? 8.710 10.625 -0.810 1.00 91.38 131 ASN A O 1
ATOM 1049 N N . HIS A 1 132 ? 8.612 8.478 -0.112 1.00 92.06 132 HIS A N 1
ATOM 1050 C CA . HIS A 1 132 ? 7.660 7.987 -1.120 1.00 92.06 132 HIS A CA 1
ATOM 1051 C C . HIS A 1 132 ? 8.094 8.214 -2.578 1.00 92.06 132 HIS A C 1
ATOM 1053 O O . HIS A 1 132 ? 7.271 8.273 -3.481 1.00 92.06 132 HIS A O 1
ATOM 1059 N N . ARG A 1 133 ? 9.395 8.368 -2.839 1.00 93.62 133 ARG A N 1
ATOM 1060 C CA . ARG A 1 133 ? 9.942 8.562 -4.187 1.00 93.62 133 ARG A CA 1
ATOM 1061 C C . ARG A 1 133 ? 11.088 7.603 -4.416 1.00 93.62 133 ARG A C 1
ATOM 1063 O O . ARG A 1 133 ? 11.881 7.361 -3.505 1.00 93.62 133 ARG A O 1
ATOM 1070 N N . PHE A 1 134 ? 11.207 7.094 -5.636 1.00 94.62 134 PHE A N 1
ATOM 1071 C CA . PHE A 1 134 ? 12.340 6.264 -6.020 1.00 94.62 134 PHE A CA 1
ATOM 1072 C C . PHE A 1 134 ? 13.365 7.051 -6.837 1.00 94.62 134 PHE A C 1
ATOM 1074 O O . PHE A 1 134 ? 13.039 7.979 -7.578 1.00 94.62 134 PHE A O 1
ATOM 1081 N N . LEU A 1 135 ? 14.624 6.657 -6.695 1.00 95.19 135 LEU A N 1
ATOM 1082 C CA . LEU A 1 135 ? 15.735 7.066 -7.541 1.00 95.19 135 LEU A CA 1
ATOM 1083 C C . LEU A 1 135 ? 16.391 5.811 -8.103 1.00 95.19 135 LEU A C 1
ATOM 1085 O O . LEU A 1 135 ? 16.440 4.770 -7.442 1.00 95.19 135 LEU A O 1
ATOM 1089 N N . TRP A 1 136 ? 16.935 5.920 -9.309 1.00 96.00 136 TRP A N 1
ATOM 1090 C CA . TRP A 1 136 ? 17.709 4.853 -9.924 1.00 96.00 136 TRP A CA 1
ATOM 1091 C C . TRP A 1 136 ? 18.941 5.412 -10.630 1.00 96.00 136 TRP A C 1
ATOM 1093 O O . TRP A 1 136 ? 18.993 6.584 -11.007 1.00 96.00 136 TRP A O 1
ATOM 1103 N N . LYS A 1 137 ? 19.953 4.561 -10.790 1.00 96.25 137 LYS A N 1
ATOM 1104 C CA . LYS A 1 137 ? 21.183 4.875 -11.514 1.00 96.25 137 LYS A CA 1
ATOM 1105 C C . LYS A 1 137 ? 21.699 3.626 -12.224 1.00 96.25 137 LYS A C 1
ATOM 1107 O O . LYS A 1 137 ? 21.864 2.592 -11.580 1.00 96.25 137 LYS A O 1
ATOM 1112 N N . SER A 1 138 ? 21.980 3.748 -13.524 1.00 96.19 138 SER A N 1
ATOM 1113 C CA . SER A 1 138 ? 22.671 2.706 -14.295 1.00 96.19 138 SER A CA 1
ATOM 1114 C C . SER A 1 138 ? 24.141 2.616 -13.875 1.00 96.19 138 SER A C 1
ATOM 1116 O O . SER A 1 138 ? 24.809 3.636 -13.674 1.00 96.19 138 SER A O 1
ATOM 1118 N N . LEU A 1 139 ? 24.639 1.390 -13.731 1.00 94.12 139 LEU A N 1
ATOM 1119 C CA . LEU A 1 139 ? 26.047 1.068 -13.494 1.00 94.12 139 LEU A CA 1
ATOM 1120 C C . LEU A 1 139 ? 26.826 0.860 -14.800 1.00 94.12 139 LEU A C 1
ATOM 1122 O O . LEU A 1 139 ? 28.050 0.735 -14.769 1.00 94.12 139 LEU A O 1
ATOM 1126 N N . SER A 1 140 ? 26.133 0.862 -15.940 1.00 89.88 140 SER A N 1
ATOM 1127 C CA . SER A 1 140 ? 26.725 0.752 -17.271 1.00 89.88 140 SER A CA 1
ATOM 1128 C C . SER A 1 140 ? 26.465 2.009 -18.111 1.00 89.88 140 SER A C 1
ATOM 1130 O O . SER A 1 140 ? 25.678 2.880 -17.739 1.00 89.88 140 SER A O 1
ATOM 1132 N N . SER A 1 141 ? 27.131 2.116 -19.263 1.00 84.94 141 SER A N 1
ATOM 1133 C CA . SER A 1 141 ? 26.859 3.164 -20.255 1.00 84.94 141 SER A CA 1
ATOM 1134 C C . SER A 1 141 ? 25.634 2.875 -21.130 1.00 84.94 141 SER A C 1
ATOM 1136 O O . SER A 1 141 ? 25.246 3.736 -21.918 1.00 84.94 141 SER A O 1
ATOM 1138 N N . ALA A 1 142 ? 25.043 1.681 -21.027 1.00 89.25 142 ALA A N 1
ATOM 1139 C CA . ALA A 1 142 ? 23.815 1.336 -21.728 1.00 89.25 142 ALA A CA 1
ATOM 1140 C C . ALA A 1 142 ? 22.588 1.866 -20.967 1.00 89.25 142 ALA A C 1
ATOM 1142 O O . ALA A 1 142 ? 22.584 1.951 -19.733 1.00 89.25 142 ALA A O 1
ATOM 1143 N N . ASN A 1 143 ? 21.545 2.220 -21.721 1.00 92.75 143 ASN A N 1
ATOM 1144 C CA . ASN A 1 143 ? 20.239 2.528 -21.149 1.00 92.75 143 ASN A CA 1
ATOM 1145 C C . ASN A 1 143 ? 19.595 1.216 -20.677 1.00 92.75 143 ASN A C 1
ATOM 1147 O O . ASN A 1 143 ? 19.490 0.307 -21.498 1.00 92.75 143 ASN A O 1
ATOM 1151 N N . PRO A 1 144 ? 19.181 1.108 -19.402 1.00 95.56 144 PRO A N 1
ATOM 1152 C CA . PRO A 1 144 ? 18.575 -0.113 -18.888 1.00 95.56 144 PRO A CA 1
ATOM 1153 C C . PRO A 1 144 ? 17.215 -0.375 -19.544 1.00 95.56 144 PRO A C 1
ATOM 1155 O O . PRO A 1 144 ? 16.407 0.544 -19.706 1.00 95.56 144 PRO A O 1
ATOM 1158 N N . GLU A 1 145 ? 16.955 -1.633 -19.888 1.00 97.12 145 GLU A N 1
ATOM 1159 C CA . GLU A 1 145 ? 15.670 -2.103 -20.408 1.00 97.12 145 GLU A CA 1
ATOM 1160 C C . GLU A 1 145 ? 14.789 -2.704 -19.298 1.00 97.12 145 GLU A C 1
ATOM 1162 O O . GLU A 1 145 ? 15.277 -3.220 -18.294 1.00 97.12 145 GLU A O 1
ATOM 1167 N N . GLY A 1 146 ? 13.465 -2.660 -19.475 1.00 96.75 146 GLY A N 1
ATOM 1168 C CA . GLY A 1 146 ? 12.486 -3.170 -18.508 1.00 96.75 146 GLY A CA 1
ATOM 1169 C C . GLY A 1 146 ? 11.672 -2.064 -17.838 1.00 96.75 146 GLY A C 1
ATOM 1170 O O . GLY A 1 146 ? 11.503 -0.979 -18.394 1.00 96.75 146 GLY A O 1
ATOM 1171 N N . SER A 1 147 ? 11.127 -2.350 -16.655 1.00 96.94 147 SER A N 1
ATOM 1172 C CA . SER A 1 147 ? 10.236 -1.438 -15.927 1.00 96.94 147 SER A CA 1
ATOM 1173 C C . SER A 1 147 ? 10.695 -1.202 -14.492 1.00 96.94 147 SER A C 1
ATOM 1175 O O . SER A 1 147 ? 11.243 -2.098 -13.850 1.00 96.94 147 SER A O 1
ATOM 1177 N N . ILE A 1 148 ? 10.382 -0.024 -13.960 1.00 97.25 148 ILE A N 1
ATOM 1178 C CA . ILE A 1 148 ? 10.565 0.342 -12.556 1.00 97.25 148 ILE A CA 1
ATOM 1179 C C . ILE A 1 148 ? 9.340 1.132 -12.099 1.00 97.25 148 ILE A C 1
ATOM 1181 O O . ILE A 1 148 ? 9.069 2.204 -12.627 1.00 97.25 148 ILE A O 1
ATOM 1185 N N . ASN A 1 149 ? 8.593 0.589 -11.140 1.00 97.50 149 ASN A N 1
ATOM 1186 C CA . ASN A 1 149 ? 7.353 1.190 -10.649 1.00 97.50 149 ASN A CA 1
ATOM 1187 C C . ASN A 1 149 ? 7.369 1.201 -9.121 1.00 97.50 149 ASN A C 1
ATOM 1189 O O . ASN A 1 149 ? 7.547 0.149 -8.503 1.00 97.50 149 ASN A O 1
ATOM 1193 N N . LEU A 1 150 ? 7.202 2.375 -8.513 1.00 97.56 150 LEU A N 1
ATOM 1194 C CA . LEU A 1 150 ? 6.972 2.500 -7.075 1.00 97.56 150 LEU A CA 1
ATOM 1195 C C . LEU A 1 150 ? 5.469 2.597 -6.836 1.00 97.56 150 LEU A C 1
ATOM 1197 O O . LEU A 1 150 ? 4.852 3.579 -7.233 1.00 97.56 150 LEU A O 1
ATOM 1201 N N . LEU A 1 151 ? 4.909 1.579 -6.191 1.00 97.88 151 LEU A N 1
ATOM 1202 C CA . LEU A 1 151 ? 3.488 1.493 -5.893 1.00 97.88 151 LEU A CA 1
ATOM 1203 C C . LEU A 1 151 ? 3.213 2.028 -4.488 1.00 97.88 151 LEU A C 1
ATOM 1205 O O . LEU A 1 151 ? 3.785 1.519 -3.522 1.00 97.88 151 LEU A O 1
ATOM 1209 N N . HIS A 1 152 ? 2.299 2.983 -4.378 1.00 97.69 152 HIS A N 1
ATOM 1210 C CA . HIS A 1 152 ? 1.643 3.402 -3.145 1.00 97.69 152 HIS A CA 1
ATOM 1211 C C . HIS A 1 152 ? 0.294 2.699 -3.072 1.00 97.69 152 HIS A C 1
ATOM 1213 O O . HIS A 1 152 ? -0.598 2.934 -3.887 1.00 97.69 152 HIS A O 1
ATOM 1219 N N . THR A 1 153 ? 0.163 1.776 -2.133 1.00 97.94 153 THR A N 1
ATOM 1220 C CA . THR A 1 153 ? -0.925 0.795 -2.170 1.00 97.94 153 THR A CA 1
ATOM 1221 C C . THR A 1 153 ? -2.097 1.194 -1.280 1.00 97.94 153 THR A C 1
ATOM 1223 O O . THR A 1 153 ? -1.911 1.556 -0.119 1.00 97.94 153 THR A O 1
ATOM 1226 N N . VAL A 1 154 ? -3.310 1.084 -1.826 1.00 97.75 154 VAL A N 1
ATOM 1227 C CA . VAL A 1 154 ? -4.584 1.104 -1.097 1.00 97.75 154 VAL A CA 1
ATOM 1228 C C . VAL A 1 154 ? -5.204 -0.288 -1.248 1.00 97.75 154 VAL A C 1
ATOM 1230 O O . VAL A 1 154 ? -5.557 -0.659 -2.364 1.00 97.75 154 VAL A O 1
ATOM 1233 N N . PRO A 1 155 ? -5.303 -1.119 -0.201 1.00 98.00 155 PRO A N 1
ATOM 1234 C CA . PRO A 1 155 ? -5.879 -2.452 -0.339 1.00 98.00 155 PRO A CA 1
ATOM 1235 C C . PRO A 1 155 ? -7.407 -2.382 -0.443 1.00 98.00 155 PRO A C 1
ATOM 1237 O O . PRO A 1 155 ? -8.056 -1.631 0.281 1.00 98.00 155 PRO A O 1
ATOM 1240 N N . MET A 1 156 ? -7.992 -3.208 -1.311 1.00 97.31 156 MET A N 1
ATOM 1241 C CA . MET A 1 156 ? -9.449 -3.299 -1.464 1.00 97.31 156 MET A CA 1
ATOM 1242 C C . MET A 1 156 ? -10.155 -3.872 -0.220 1.00 97.31 156 MET A C 1
ATOM 1244 O O . MET A 1 156 ? -11.327 -3.582 0.001 1.00 97.31 156 MET A O 1
ATOM 1248 N N . ASN A 1 157 ? -9.466 -4.697 0.571 1.00 97.69 157 ASN A N 1
ATOM 1249 C CA . ASN A 1 157 ? -9.981 -5.341 1.782 1.00 97.69 157 ASN A CA 1
ATOM 1250 C C . ASN A 1 157 ? -8.824 -5.815 2.688 1.00 97.69 157 ASN A C 1
ATOM 1252 O O . ASN A 1 157 ? -7.646 -5.665 2.336 1.00 97.69 157 ASN A O 1
ATOM 1256 N N . GLU A 1 158 ? -9.136 -6.397 3.849 1.00 97.44 158 GLU A N 1
ATOM 1257 C CA . GLU A 1 158 ? -8.104 -6.828 4.802 1.00 97.44 158 GLU A CA 1
ATOM 1258 C C . GLU A 1 158 ? -7.292 -8.030 4.301 1.00 97.44 158 GLU A C 1
ATOM 1260 O O . GLU A 1 158 ? -6.092 -8.110 4.561 1.00 97.44 158 GLU A O 1
ATOM 1265 N N . GLU A 1 159 ? -7.885 -8.928 3.511 1.00 98.00 159 GLU A N 1
ATOM 1266 C CA . GLU A 1 159 ? -7.152 -10.044 2.898 1.00 98.00 159 GLU A CA 1
ATOM 1267 C C . GLU A 1 159 ? -6.012 -9.536 1.997 1.00 98.00 159 GLU A C 1
ATOM 1269 O O . GLU A 1 159 ? -4.873 -10.004 2.090 1.00 98.00 159 GLU A O 1
ATOM 1274 N N . ILE A 1 160 ? -6.294 -8.544 1.147 1.00 98.38 160 ILE A N 1
ATOM 1275 C CA . ILE A 1 160 ? -5.288 -7.904 0.294 1.00 98.38 160 ILE A CA 1
ATOM 1276 C C . ILE A 1 160 ? -4.256 -7.155 1.138 1.00 98.38 160 ILE A C 1
ATOM 1278 O O . ILE A 1 160 ? -3.063 -7.260 0.856 1.00 98.38 160 ILE A O 1
ATOM 1282 N N . ASN A 1 161 ? -4.676 -6.454 2.194 1.00 98.19 161 ASN A N 1
ATOM 1283 C CA . ASN A 1 161 ? 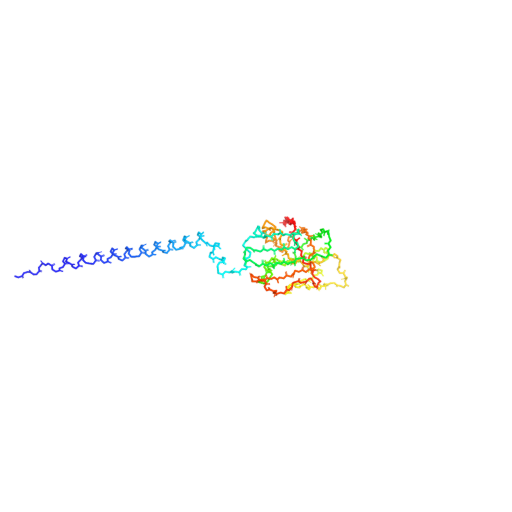-3.759 -5.781 3.117 1.00 98.19 161 ASN A CA 1
ATOM 1284 C C . ASN A 1 161 ? -2.739 -6.760 3.727 1.00 98.19 161 ASN A C 1
ATOM 1286 O O . ASN A 1 161 ? -1.543 -6.473 3.761 1.00 98.19 161 ASN A O 1
ATOM 1290 N N . GLN A 1 162 ? -3.186 -7.941 4.162 1.00 97.88 162 GLN A N 1
ATOM 1291 C CA . GLN A 1 162 ? -2.296 -8.972 4.702 1.00 97.88 162 GLN A CA 1
ATOM 1292 C C . GLN A 1 162 ? -1.334 -9.513 3.636 1.00 97.88 162 GLN A C 1
ATOM 1294 O O . GLN A 1 162 ? -0.129 -9.557 3.876 1.00 97.88 162 GLN A O 1
ATOM 1299 N N . LYS A 1 163 ? -1.813 -9.798 2.416 1.00 98.06 163 LYS A N 1
ATOM 1300 C CA . LYS A 1 163 ? -0.926 -10.200 1.306 1.00 98.06 163 LYS A CA 1
ATOM 1301 C C . LYS A 1 163 ? 0.112 -9.130 0.974 1.00 98.06 163 LYS A C 1
ATOM 1303 O O . LYS A 1 163 ? 1.259 -9.463 0.702 1.00 98.06 163 LYS A O 1
ATOM 1308 N N . LEU A 1 164 ? -0.264 -7.850 1.012 1.00 98.25 164 LEU A N 1
ATOM 1309 C CA . LEU A 1 164 ? 0.675 -6.748 0.812 1.00 98.25 164 LEU A CA 1
ATOM 1310 C C . LEU A 1 164 ? 1.740 -6.708 1.911 1.00 98.25 164 LEU A C 1
ATOM 1312 O O . LEU A 1 164 ? 2.899 -6.455 1.594 1.00 98.25 164 LEU A O 1
ATOM 1316 N N . LYS A 1 165 ? 1.385 -6.960 3.180 1.00 97.00 165 LYS A N 1
ATOM 1317 C CA . LYS A 1 165 ? 2.338 -7.035 4.308 1.00 97.00 165 LYS A CA 1
ATOM 1318 C C . LYS A 1 165 ? 3.322 -8.198 4.169 1.00 97.00 165 LYS A C 1
ATOM 1320 O O . LYS A 1 165 ? 4.479 -8.040 4.547 1.00 97.00 165 LYS A O 1
ATOM 1325 N N . ASP A 1 166 ? 2.887 -9.303 3.569 1.00 97.44 166 ASP A N 1
ATOM 1326 C CA . ASP A 1 166 ? 3.702 -10.503 3.344 1.00 97.44 166 ASP A CA 1
ATOM 1327 C C . ASP A 1 166 ? 4.715 -10.375 2.194 1.00 97.44 166 ASP A C 1
ATOM 1329 O O . ASP A 1 166 ? 5.513 -11.290 1.974 1.00 97.44 166 ASP A O 1
ATOM 1333 N N . ILE A 1 167 ? 4.710 -9.263 1.455 1.00 97.69 167 ILE A N 1
ATOM 1334 C CA . ILE A 1 167 ? 5.702 -8.987 0.410 1.00 97.69 167 ILE A CA 1
ATOM 1335 C C . ILE A 1 167 ? 7.038 -8.586 1.042 1.00 97.69 167 ILE A C 1
ATOM 1337 O O . ILE A 1 167 ? 7.097 -7.663 1.863 1.00 97.69 167 ILE A O 1
ATOM 1341 N N . HIS A 1 168 ? 8.115 -9.227 0.586 1.00 97.12 168 HIS A N 1
ATOM 1342 C CA . HIS A 1 168 ? 9.492 -8.974 0.999 1.00 97.12 168 HIS A CA 1
ATOM 1343 C C . HIS A 1 168 ? 10.393 -8.624 -0.195 1.00 97.12 168 HIS A C 1
ATOM 1345 O O . HIS A 1 168 ? 10.106 -8.941 -1.350 1.00 97.12 168 HIS A O 1
ATOM 1351 N N . ASN A 1 169 ? 11.532 -7.985 0.085 1.00 96.50 169 ASN A N 1
ATOM 1352 C CA . ASN A 1 169 ? 12.558 -7.742 -0.930 1.00 96.50 169 ASN A CA 1
ATOM 1353 C C . ASN A 1 169 ? 13.044 -9.070 -1.538 1.00 96.50 169 ASN A C 1
ATOM 1355 O O . ASN A 1 169 ? 13.376 -10.004 -0.812 1.00 96.50 169 ASN A O 1
ATOM 1359 N N . GLY A 1 170 ? 13.143 -9.119 -2.866 1.00 96.12 170 GLY A N 1
ATOM 1360 C CA . GLY A 1 170 ? 13.540 -10.300 -3.634 1.00 96.12 170 GLY A CA 1
ATOM 1361 C C . GLY A 1 170 ? 12.377 -11.188 -4.084 1.00 96.12 170 GLY A C 1
ATOM 1362 O O . GLY A 1 170 ? 12.585 -12.037 -4.954 1.00 96.12 170 GLY A O 1
ATOM 1363 N N . ASP A 1 171 ? 11.163 -10.983 -3.564 1.00 97.25 171 ASP A N 1
ATOM 1364 C CA . ASP A 1 171 ? 9.987 -11.707 -4.044 1.00 97.25 171 ASP A CA 1
ATOM 1365 C C . ASP A 1 171 ? 9.705 -11.370 -5.511 1.00 97.25 171 ASP A C 1
ATOM 1367 O O . ASP A 1 171 ? 9.863 -10.228 -5.947 1.00 97.25 171 ASP A O 1
ATOM 1371 N N . THR A 1 172 ? 9.262 -12.368 -6.278 1.00 97.81 172 THR A N 1
ATOM 1372 C CA . THR A 1 172 ? 8.653 -12.135 -7.591 1.00 97.81 172 THR A CA 1
ATOM 1373 C C . THR A 1 172 ? 7.152 -12.042 -7.400 1.00 97.81 172 THR A C 1
ATOM 1375 O O . THR A 1 172 ? 6.533 -12.966 -6.868 1.00 97.81 172 THR A O 1
ATOM 1378 N N . ILE A 1 173 ? 6.559 -10.928 -7.813 1.00 97.88 173 ILE A N 1
ATOM 1379 C CA . ILE A 1 173 ? 5.146 -10.654 -7.568 1.00 97.88 173 ILE A CA 1
ATOM 1380 C C . ILE A 1 173 ? 4.419 -10.225 -8.836 1.00 97.88 173 ILE A C 1
ATOM 1382 O O . ILE A 1 173 ? 5.026 -9.718 -9.780 1.00 97.88 173 ILE A O 1
ATOM 1386 N N . THR A 1 174 ? 3.099 -10.379 -8.795 1.00 98.25 174 THR A N 1
ATOM 1387 C CA . THR A 1 174 ? 2.154 -9.679 -9.661 1.00 98.25 174 THR A CA 1
ATOM 1388 C C . THR A 1 174 ? 1.133 -8.973 -8.774 1.00 98.25 174 THR A C 1
ATOM 1390 O O . THR A 1 174 ? 0.452 -9.621 -7.979 1.00 98.25 174 THR A O 1
ATOM 1393 N N . ILE A 1 175 ? 1.029 -7.653 -8.911 1.00 98.25 175 ILE A N 1
ATOM 1394 C CA . ILE A 1 175 ? 0.002 -6.817 -8.283 1.00 98.25 175 ILE A CA 1
ATOM 1395 C C . ILE A 1 175 ? -0.954 -6.350 -9.376 1.00 98.25 175 ILE A C 1
ATOM 1397 O O . ILE A 1 175 ? -0.503 -5.845 -10.408 1.00 98.25 175 ILE A O 1
ATOM 1401 N N . LYS A 1 176 ? -2.257 -6.510 -9.141 1.00 98.25 176 LYS A N 1
ATOM 1402 C CA . LYS A 1 176 ? -3.308 -5.955 -9.999 1.00 98.25 176 LYS A CA 1
ATOM 1403 C C . LYS A 1 176 ? -4.138 -4.940 -9.239 1.00 98.25 176 LYS A C 1
ATOM 1405 O O . LYS A 1 176 ? -4.361 -5.092 -8.034 1.00 98.25 176 LYS A O 1
ATOM 1410 N N . GLY A 1 177 ? -4.611 -3.926 -9.946 1.00 97.12 177 GLY A N 1
ATOM 1411 C CA . GLY A 1 177 ? -5.437 -2.902 -9.335 1.00 97.12 177 GLY A CA 1
ATOM 1412 C C . GLY A 1 177 ? -5.809 -1.768 -10.269 1.00 97.12 177 GLY A C 1
ATOM 1413 O O . GLY A 1 177 ? -5.568 -1.842 -11.466 1.00 97.12 177 GLY A O 1
ATOM 1414 N N . TRP A 1 178 ? -6.386 -0.718 -9.701 1.00 96.44 178 TRP A N 1
ATOM 1415 C CA . TRP A 1 178 ? -6.822 0.476 -10.422 1.00 96.44 178 TRP A CA 1
ATOM 1416 C C . TRP A 1 178 ? -5.928 1.645 -10.041 1.00 96.44 178 TRP A C 1
ATOM 1418 O O . TRP A 1 178 ? -5.780 1.935 -8.851 1.00 96.44 178 TRP A O 1
ATOM 1428 N N . ASP A 1 179 ? -5.351 2.322 -11.030 1.00 95.38 179 ASP A N 1
ATOM 1429 C CA . ASP A 1 179 ? -4.486 3.469 -10.765 1.00 95.38 179 ASP A CA 1
ATOM 1430 C C . ASP A 1 179 ? -5.315 4.686 -10.347 1.00 95.38 179 ASP A C 1
ATOM 1432 O O . ASP A 1 179 ? -6.176 5.193 -11.074 1.00 95.38 179 ASP A O 1
ATOM 1436 N N . ILE A 1 180 ? -5.064 5.122 -9.119 1.00 96.44 180 ILE A N 1
ATOM 1437 C CA . ILE A 1 180 ? -5.667 6.270 -8.467 1.00 96.44 180 ILE A CA 1
ATOM 1438 C C . ILE A 1 180 ? -4.867 7.505 -8.875 1.00 96.44 180 ILE A C 1
ATOM 1440 O O . ILE A 1 180 ? -3.712 7.668 -8.497 1.00 96.44 180 ILE A O 1
ATOM 1444 N N . TYR A 1 181 ? -5.528 8.426 -9.564 1.00 95.50 181 TYR A N 1
ATOM 1445 C CA . TYR A 1 181 ? -4.975 9.737 -9.882 1.00 95.50 181 TYR A CA 1
ATOM 1446 C C . TYR A 1 181 ? -4.790 10.581 -8.616 1.00 95.50 181 TYR A C 1
ATOM 1448 O O . TYR A 1 181 ? -3.753 11.211 -8.389 1.00 95.50 181 TYR A O 1
ATOM 1456 N N . ARG A 1 182 ? -5.837 10.623 -7.784 1.00 96.56 182 ARG A N 1
ATOM 1457 C CA . ARG A 1 182 ? -5.897 11.494 -6.610 1.00 96.56 182 ARG A CA 1
ATOM 1458 C C . ARG A 1 182 ? -6.837 10.952 -5.545 1.00 96.56 182 ARG A C 1
ATOM 1460 O O . ARG A 1 182 ? -7.912 10.444 -5.863 1.00 96.56 182 ARG A O 1
ATOM 1467 N N . ILE A 1 183 ? -6.434 11.152 -4.295 1.00 97.81 183 ILE A N 1
ATOM 1468 C CA . ILE A 1 183 ? -7.199 10.889 -3.080 1.00 97.81 183 ILE A CA 1
ATOM 1469 C C . ILE A 1 183 ? -7.410 12.224 -2.376 1.00 97.81 183 ILE A C 1
ATOM 1471 O O . ILE A 1 183 ? -6.447 12.882 -1.992 1.00 97.81 183 ILE A O 1
ATOM 1475 N N . GLU A 1 184 ? -8.652 12.627 -2.177 1.00 98.25 184 GLU A N 1
ATOM 1476 C CA . GLU A 1 184 ? -9.016 13.763 -1.328 1.00 98.25 184 GLU A CA 1
ATOM 1477 C C . GLU A 1 184 ? -9.464 13.241 0.036 1.00 98.25 184 GLU A C 1
ATOM 1479 O O . GLU A 1 184 ? -10.138 12.216 0.086 1.00 98.25 184 GLU A O 1
ATOM 1484 N N . GLY A 1 185 ? -9.065 13.889 1.133 1.00 97.38 185 GLY A N 1
ATOM 1485 C CA . GLY A 1 185 ? -9.348 13.423 2.493 1.00 97.38 185 GLY A CA 1
ATOM 1486 C C . GLY A 1 185 ? -10.136 14.427 3.331 1.00 97.38 185 GLY A C 1
ATOM 1487 O O . GLY A 1 185 ? -9.916 15.640 3.240 1.00 97.38 185 GLY A O 1
ATOM 1488 N N . TRP A 1 186 ? -10.988 13.906 4.215 1.00 96.94 186 TRP A N 1
ATOM 1489 C CA . TRP A 1 186 ? -11.725 14.656 5.232 1.00 96.94 186 TRP A CA 1
ATOM 1490 C C . TRP A 1 186 ? -11.585 14.001 6.613 1.00 96.94 186 TRP A C 1
ATOM 1492 O O . TRP A 1 186 ? -11.544 12.774 6.726 1.00 96.94 186 TRP A O 1
ATOM 1502 N N . ASP A 1 187 ? -11.505 14.817 7.668 1.00 93.69 187 ASP A N 1
ATOM 1503 C CA . ASP A 1 187 ? -11.471 14.345 9.058 1.00 93.69 187 ASP A CA 1
ATOM 1504 C C . ASP A 1 187 ? -12.854 13.881 9.562 1.00 93.69 187 ASP A C 1
ATOM 1506 O O . ASP A 1 187 ? -13.865 13.990 8.869 1.00 93.69 187 ASP A O 1
ATOM 1510 N N . SER A 1 188 ? -12.911 13.393 10.805 1.00 91.75 188 SER A N 1
ATOM 1511 C CA . SER A 1 188 ? -14.147 12.934 11.458 1.00 91.75 188 SER A CA 1
ATOM 1512 C C . SER A 1 188 ? -15.229 14.010 11.617 1.00 91.75 188 SER A C 1
ATOM 1514 O O . SER A 1 188 ? -16.388 13.681 11.853 1.00 91.75 188 SER A O 1
ATOM 1516 N N . ASN A 1 189 ? -14.864 15.290 11.523 1.00 93.56 189 ASN A N 1
ATOM 1517 C CA . ASN A 1 189 ? -15.788 16.421 11.600 1.00 93.56 189 ASN A CA 1
ATOM 1518 C C . ASN A 1 189 ? -16.219 16.905 10.203 1.00 93.56 189 ASN A C 1
ATOM 1520 O O . ASN A 1 189 ? -16.965 17.879 10.100 1.00 93.56 189 ASN A O 1
ATOM 1524 N N . GLY A 1 190 ? -15.745 16.257 9.133 1.00 94.38 190 GLY A N 1
ATOM 1525 C CA . GLY A 1 190 ? -15.997 16.649 7.750 1.00 94.38 190 GLY A CA 1
ATOM 1526 C C . GLY A 1 190 ? -15.126 17.808 7.256 1.00 94.38 190 GLY A C 1
ATOM 1527 O O . GLY A 1 190 ? -15.407 18.364 6.193 1.00 94.38 190 GLY A O 1
ATOM 1528 N N . ASN A 1 191 ? -14.073 18.195 7.983 1.00 96.50 191 ASN A N 1
ATOM 1529 C CA . ASN A 1 191 ? -13.138 19.209 7.499 1.00 96.50 191 ASN A CA 1
ATOM 1530 C C . ASN A 1 191 ? -12.196 18.597 6.465 1.00 96.50 191 ASN A C 1
ATOM 1532 O O . ASN A 1 191 ? -11.652 17.514 6.670 1.00 96.50 191 ASN A O 1
ATOM 1536 N N . TYR A 1 192 ? -11.947 19.320 5.378 1.00 97.00 192 TYR A N 1
ATOM 1537 C CA . TYR A 1 192 ? -10.972 18.911 4.373 1.00 97.00 192 TYR A CA 1
ATOM 1538 C C . TYR A 1 192 ? -9.546 18.949 4.943 1.00 97.00 192 TYR A C 1
ATOM 1540 O O . TYR A 1 192 ? -9.108 19.985 5.446 1.00 97.00 192 TYR A O 1
ATOM 1548 N N . ILE A 1 193 ? -8.818 17.834 4.835 1.00 95.00 193 ILE A N 1
ATOM 1549 C CA . ILE A 1 193 ? -7.455 17.680 5.383 1.00 95.00 193 ILE A CA 1
ATOM 1550 C C . ILE A 1 193 ? -6.359 17.668 4.312 1.00 95.00 193 ILE A C 1
ATOM 1552 O O . ILE A 1 193 ? -5.176 17.690 4.649 1.00 95.00 193 ILE A O 1
ATOM 1556 N N . GLY A 1 194 ? -6.730 17.676 3.030 1.00 96.31 194 GLY A N 1
ATOM 1557 C CA . GLY A 1 194 ? -5.794 17.754 1.910 1.00 96.31 194 GLY A CA 1
ATOM 1558 C C . GLY A 1 194 ? -6.017 16.670 0.865 1.00 96.31 194 GLY A C 1
ATOM 1559 O O . GLY A 1 194 ? -7.038 15.982 0.859 1.00 96.31 194 GLY A O 1
ATOM 1560 N N . TYR A 1 195 ? -5.033 16.519 -0.020 1.00 96.94 195 TYR A N 1
ATOM 1561 C CA . TYR A 1 195 ? -5.045 15.492 -1.053 1.00 96.94 195 TYR A CA 1
ATOM 1562 C C . TYR A 1 195 ? -3.687 14.796 -1.185 1.00 96.94 195 TYR A C 1
ATOM 1564 O O . TYR A 1 195 ? -2.641 15.397 -0.942 1.00 96.94 195 TYR A O 1
ATOM 1572 N N . TRP A 1 196 ? -3.730 13.535 -1.601 1.00 95.56 196 TRP A N 1
ATOM 1573 C CA . TRP A 1 196 ? -2.607 12.767 -2.123 1.00 95.56 196 TRP A CA 1
ATOM 1574 C C . TRP A 1 196 ? -2.784 12.660 -3.635 1.00 95.56 196 TRP A C 1
ATOM 1576 O O . TRP A 1 196 ? -3.876 12.340 -4.102 1.00 95.56 196 TRP A O 1
ATOM 1586 N N . GLN A 1 197 ? -1.744 12.950 -4.407 1.00 93.81 197 GLN A N 1
ATOM 1587 C CA . GLN A 1 197 ? -1.804 12.879 -5.864 1.00 93.81 197 GLN A CA 1
ATOM 1588 C C . GLN A 1 197 ? -0.539 12.236 -6.396 1.00 93.81 197 GLN A C 1
ATOM 1590 O O . GLN A 1 197 ? 0.559 12.515 -5.904 1.00 93.81 197 GLN A O 1
ATOM 1595 N N . ASP A 1 198 ? -0.709 11.423 -7.430 1.00 81.06 198 ASP A N 1
ATOM 1596 C CA . ASP A 1 198 ? 0.421 10.863 -8.139 1.00 81.06 198 ASP A CA 1
ATOM 1597 C C . ASP A 1 198 ? 1.309 11.971 -8.737 1.00 81.06 198 ASP A C 1
ATOM 1599 O O . ASP A 1 198 ? 0.836 12.978 -9.276 1.00 81.06 198 ASP A O 1
ATOM 1603 N N . SER A 1 199 ? 2.624 11.805 -8.602 1.00 79.06 199 SER A N 1
ATOM 1604 C CA . SER A 1 199 ? 3.642 12.729 -9.109 1.00 79.06 199 SER A CA 1
ATOM 1605 C C . SER A 1 199 ? 4.791 11.997 -9.813 1.00 79.06 199 SER A C 1
ATOM 1607 O O . SER A 1 199 ? 5.952 12.409 -9.733 1.00 79.06 199 SER A O 1
ATOM 1609 N N . GLY A 1 200 ? 4.458 10.917 -10.528 1.00 78.38 200 GLY A N 1
ATOM 1610 C CA . GLY A 1 200 ? 5.399 10.098 -11.299 1.00 78.38 200 GLY A CA 1
ATOM 1611 C C . GLY A 1 200 ? 5.782 8.787 -10.612 1.00 78.38 200 GLY A C 1
ATOM 1612 O O . GLY A 1 200 ? 6.831 8.224 -10.922 1.00 78.38 200 GLY A O 1
ATOM 1613 N N . CYS A 1 201 ? 4.968 8.339 -9.658 1.00 88.69 201 CYS A N 1
ATOM 1614 C CA . CYS A 1 201 ? 4.973 6.979 -9.126 1.00 88.69 201 CYS A CA 1
ATOM 1615 C C . CYS A 1 201 ? 3.661 6.311 -9.579 1.00 88.69 201 CYS A C 1
ATOM 1617 O O . CYS A 1 201 ? 3.137 6.684 -10.625 1.00 88.69 201 CYS A O 1
ATOM 1619 N N . ASN A 1 202 ? 3.174 5.297 -8.866 1.00 94.75 202 ASN A N 1
ATOM 1620 C CA . ASN A 1 202 ? 1.838 4.750 -9.085 1.00 94.75 202 ASN A CA 1
ATOM 1621 C C . ASN A 1 202 ? 1.114 4.698 -7.745 1.00 94.75 202 ASN A C 1
ATOM 1623 O O . ASN A 1 202 ? 1.595 4.055 -6.814 1.00 94.75 202 ASN A O 1
ATOM 1627 N N . THR A 1 203 ? -0.042 5.340 -7.623 1.00 96.81 203 THR A N 1
ATOM 1628 C CA . THR A 1 203 ? -0.962 5.069 -6.508 1.00 96.81 203 THR A CA 1
ATOM 1629 C C . THR A 1 203 ? -2.020 4.084 -6.981 1.00 96.81 203 THR A C 1
ATOM 1631 O O . THR A 1 203 ? -2.692 4.351 -7.967 1.00 96.81 203 THR A O 1
ATOM 1634 N N . THR A 1 204 ? -2.197 2.950 -6.302 1.00 97.38 204 THR A N 1
ATOM 1635 C CA . THR A 1 204 ? -3.023 1.852 -6.832 1.00 97.38 204 THR A CA 1
ATOM 1636 C C . THR A 1 204 ? -3.987 1.309 -5.780 1.00 97.38 204 THR A C 1
ATOM 1638 O O . THR A 1 204 ? -3.565 0.893 -4.697 1.00 97.38 204 THR A O 1
ATOM 1641 N N . LEU A 1 205 ? -5.280 1.243 -6.126 1.00 97.69 205 LEU A N 1
ATOM 1642 C CA . LEU A 1 205 ? -6.262 0.413 -5.425 1.00 97.69 205 LEU A CA 1
ATOM 1643 C C . LEU A 1 205 ? -6.004 -1.048 -5.793 1.00 97.69 205 LEU A C 1
ATOM 1645 O O . LEU A 1 205 ? -6.346 -1.486 -6.890 1.00 97.69 205 LEU A O 1
ATOM 1649 N N . VAL A 1 206 ? -5.391 -1.799 -4.888 1.00 98.38 206 VAL A N 1
ATOM 1650 C CA . VAL A 1 206 ? -4.969 -3.179 -5.121 1.00 98.38 206 VAL A CA 1
ATOM 1651 C C . VAL A 1 206 ? -6.143 -4.132 -4.942 1.00 98.38 206 VAL A C 1
ATOM 1653 O O . VAL A 1 206 ? -6.753 -4.192 -3.874 1.00 98.38 206 VAL A O 1
ATOM 1656 N N . THR A 1 207 ? -6.413 -4.915 -5.981 1.00 97.94 207 THR A N 1
ATOM 1657 C CA . THR A 1 207 ? -7.492 -5.911 -6.026 1.00 97.94 207 THR A CA 1
ATOM 1658 C C . THR A 1 207 ? -6.968 -7.339 -5.948 1.00 97.94 207 THR A C 1
ATOM 1660 O O . THR A 1 207 ? -7.670 -8.230 -5.478 1.00 97.94 207 THR A O 1
ATOM 1663 N N . GLU A 1 208 ? -5.723 -7.568 -6.369 1.00 98.38 208 GLU A N 1
ATOM 1664 C CA . GLU A 1 208 ? -5.106 -8.888 -6.373 1.00 98.38 208 GLU A CA 1
ATOM 1665 C C . GLU A 1 208 ? -3.598 -8.788 -6.117 1.00 98.38 208 GLU A C 1
ATOM 1667 O O . GLU A 1 208 ? -2.908 -7.919 -6.654 1.00 98.38 208 GLU A O 1
ATOM 1672 N N . VAL A 1 209 ? -3.082 -9.722 -5.315 1.00 98.31 209 VAL A N 1
ATOM 1673 C CA . VAL A 1 209 ? -1.650 -9.897 -5.055 1.00 98.31 209 VAL A CA 1
ATOM 1674 C C . VAL A 1 209 ? -1.306 -11.371 -5.222 1.00 98.31 209 VAL A C 1
ATOM 1676 O O . VAL A 1 209 ? -1.864 -12.228 -4.533 1.00 98.31 209 VAL A O 1
ATOM 1679 N N . ILE A 1 210 ? -0.357 -11.656 -6.110 1.00 98.06 210 ILE A N 1
ATOM 1680 C CA . ILE A 1 210 ? 0.215 -12.987 -6.318 1.00 98.06 210 ILE A CA 1
ATOM 1681 C C . ILE A 1 210 ? 1.698 -12.918 -5.967 1.00 98.06 210 ILE A C 1
ATOM 1683 O O . ILE A 1 210 ? 2.453 -12.189 -6.608 1.00 98.06 210 ILE A O 1
ATOM 1687 N N . ILE A 1 211 ? 2.123 -13.703 -4.977 1.00 96.50 211 ILE A N 1
ATOM 1688 C CA . ILE A 1 211 ? 3.531 -13.830 -4.588 1.00 96.50 211 ILE A CA 1
ATOM 1689 C C . ILE A 1 211 ? 4.044 -15.172 -5.098 1.00 96.50 211 ILE A C 1
ATOM 1691 O O . ILE A 1 211 ? 3.685 -16.231 -4.584 1.00 96.50 211 ILE A O 1
ATOM 1695 N N . THR A 1 212 ? 4.910 -15.128 -6.104 1.00 92.00 212 THR A N 1
ATOM 1696 C CA . THR A 1 212 ? 5.627 -16.304 -6.591 1.00 92.00 212 THR A CA 1
ATOM 1697 C C . THR A 1 212 ? 6.984 -16.311 -5.908 1.00 92.00 212 THR A C 1
ATOM 1699 O O . THR A 1 212 ? 7.937 -15.688 -6.371 1.00 92.00 212 THR A O 1
ATOM 1702 N N . LYS A 1 213 ? 7.076 -16.970 -4.747 1.00 78.25 213 LYS A N 1
ATOM 1703 C CA . LYS A 1 213 ? 8.355 -17.079 -4.038 1.00 78.25 213 LYS A CA 1
ATOM 1704 C C . LYS A 1 213 ? 9.373 -17.741 -4.956 1.00 78.25 213 LYS A C 1
ATOM 1706 O O . LYS A 1 213 ? 9.163 -18.872 -5.405 1.00 78.25 213 LYS A O 1
ATOM 1711 N N . ASN A 1 214 ? 10.495 -17.065 -5.188 1.00 61.25 214 ASN A N 1
ATOM 1712 C CA . ASN A 1 214 ? 11.651 -17.737 -5.750 1.00 61.25 214 ASN A CA 1
ATOM 1713 C C . ASN A 1 214 ? 12.083 -18.782 -4.723 1.00 61.25 214 ASN A C 1
ATOM 1715 O O . ASN A 1 214 ? 12.565 -18.452 -3.640 1.00 61.25 214 ASN A O 1
ATOM 1719 N N . SER A 1 215 ? 11.853 -20.052 -5.050 1.00 46.03 215 SER A N 1
ATOM 1720 C CA . SER A 1 215 ? 12.395 -21.187 -4.308 1.00 46.03 215 SER A CA 1
ATOM 1721 C C . SER A 1 215 ? 13.896 -21.217 -4.576 1.00 46.03 215 SER A C 1
ATOM 1723 O O . SER A 1 215 ? 14.373 -21.993 -5.402 1.00 46.03 215 SER A O 1
ATOM 1725 N N . GLY A 1 216 ? 14.626 -20.287 -3.961 1.00 48.56 216 GLY A N 1
ATOM 1726 C CA . GLY A 1 216 ? 16.076 -20.257 -3.997 1.00 48.56 216 GLY A CA 1
ATOM 1727 C C . GLY A 1 216 ? 16.602 -21.549 -3.388 1.00 48.56 216 GLY A C 1
ATOM 1728 O O . GLY A 1 216 ? 16.491 -21.758 -2.181 1.00 48.56 216 GLY A O 1
ATOM 1729 N N . LYS A 1 217 ? 17.101 -22.427 -4.260 1.00 33.50 217 LYS A N 1
ATOM 1730 C CA . LYS A 1 217 ? 18.185 -23.352 -3.934 1.00 33.50 217 LYS A CA 1
ATOM 1731 C C . LYS A 1 217 ? 19.444 -22.565 -3.594 1.00 33.50 217 LYS A C 1
ATOM 1733 O O . LYS A 1 217 ? 19.630 -21.494 -4.214 1.00 33.50 217 LYS A O 1
#

Foldseek 3Di:
DDPPDPVVVVVVVVVVVVVVVVVVVVVVVVVVVVVVVVCVVCVVVVCCVVQPQADPWQQQWPADPNNQKTAHPLQKIKGFDFPDDDKDKAWAFWADKDFDDDSQCNLFGMKTKGWDFQCRDCCAKDWDDDPQDIDMDGPDPDDTDTDIATERERENTRVRSVLSVVDDGGWTKMWMFTFTQKMWIADSVRHTPGMDGDDPHTYGHTDDMDTDGPPDD

Sequence (217 aa):
MQPKNEQNDNEVNAGINRIEKVLLFLLVLLALVLLIVIIFMNNEQILRTLFPGRIYSFDEMIVTNGFHDIQLENGQSWRLSYEQSHDTNFSGIVRHTSPIELSTFSILTRDILVTSGDFADPNLVTTSVSNHRFLWKSLSSANPEGSINLLHTVPMNEEINQKLKDIHNGDTITIKGWDIYRIEGWDSNGNYIGYWQDSGCNTTLVTEVIITKNSGK

Radius of gyration: 28.85 Å; chains: 1; bounding box: 47×43×113 Å

pLDDT: mean 89.73, std 12.85, range [33.5, 98.44]

Secondary structure (DSSP, 8-state):
----SHHHHHHHHHHHHHHHHHHHHHHHHHHHHHHHHHHHHTHHHHHHHHSTT--S-GGG-EEETTTTEEE-TTS-EEEEEES-SS-EEEEEEEEEEEE---GGGTT--EEEEEE-GGGG-TTTEEEEEETTEEEEEESSSSPPPS-EEEEEEEESSHHHHHHHHT--TT-EEEEEEEEEEEEEEE-TTS-EEEEEE-SSSEEEEEEEEEEE-----